Protein AF-0000000081814466 (afdb_homodimer)

Solvent-accessible surface area (backbone atoms only — not comparable to full-atom values): 16575 Å² total; per-residue (Å²): 104,45,77,39,70,48,66,70,58,42,54,45,40,43,74,71,61,36,84,41,70,42,45,60,78,79,42,63,60,60,61,51,45,28,62,75,42,74,64,52,36,40,59,70,43,77,43,66,78,23,46,32,70,58,55,36,52,45,43,71,37,40,16,72,60,10,36,36,38,36,58,32,66,39,87,47,46,43,47,33,74,55,34,45,68,43,34,30,67,16,26,27,38,41,33,27,50,47,90,73,56,54,66,65,50,47,52,51,49,48,50,43,49,70,70,56,83,47,77,64,62,78,49,52,62,42,77,35,39,43,83,42,46,68,59,50,50,52,41,51,71,67,62,77,50,73,34,73,45,68,36,78,91,75,104,46,76,38,70,47,66,70,58,43,54,46,40,44,75,70,62,36,82,41,71,43,45,59,77,80,43,62,61,60,61,51,43,27,64,77,41,74,64,52,36,38,58,71,45,77,44,66,79,24,46,32,70,56,55,36,51,46,41,72,36,41,16,73,62,10,34,35,39,37,57,33,66,39,87,47,47,43,44,33,74,56,33,44,67,45,34,30,68,18,26,27,36,39,33,28,53,49,86,76,54,53,64,64,49,47,54,51,48,48,50,42,49,70,70,57,80,47,76,65,62,78,46,52,62,42,78,34,39,43,82,43,43,68,60,48,50,51,40,52,71,68,62,78,48,73,33,74,45,68,36,78,91,74

Radius of gyration: 25.09 Å; Cα contacts (8 Å, |Δi|>4): 536; chains: 2; bounding box: 49×69×56 Å

Nearest PDB structures (foldseek):
  5kia-assembly1_A-2  TM=9.141E-01  e=2.047E-13  Burkholderia thailandensis E264
  2d8a-assembly1_A  TM=9.338E-01  e=6.557E-13  Pyrococcus horikoshii OT3
  3gfb-assembly1_D  TM=9.331E-01  e=1.174E-12  Thermococcus kodakarensis KOD1
  2dfv-assembly3_C  TM=9.196E-01  e=1.520E-12  Pyrococcus horikoshii OT3
  1f8f-assembly1_A  TM=8.380E-01  e=1.115E-09  Acinetobacter calcoaceticus

InterPro domains:
  IPR013149 Alcohol dehydrogenase-like, C-terminal [PF00107] (1-111)
  IPR036291 NAD(P)-binding domain superfamily [SSF51735] (2-121)
  IPR050129 Zinc-containing alcohol dehydrogenase [PTHR43401] (1-152)

Secondary structure (DSSP, 8-state):
-EEES-HHHHHHHHHTT-S-EEETTTS-HHHHHHHHTTTS-EEEEEE-S--HHHHHHHTTTEEEEEEEEE-S--SS-EEETTHIIIIITTT-EEEE--STTHHHHHHHHHHHHHHTSS--GGGEEEEEEGGGHHHHHHHHHHT--SEEEEETT-/-EEES-HHHHHHHHHTT-S-EEETTTS-HHHHHHHHTTTS-EEEEEE-S--HHHHHHHTTTEEEEEEEEE-S--SS-EEETTHIIIIITTT-EEEE--STTHHHHHHHHHHHHHHTSS--GGGEEEEEEGGGHHHHHHHHHHT--SEEEEETT-

Foldseek 3Di:
DEEEQDPVVQVLVVVQPDPDYYNVVVDPPQVVLCVVVVNQADQEEEAAPQDLVCQQCNLSRHGQQHEYEYEHNHPDDRDHPCCCVSPVRSVYYYHYDDCPPPPVVVVVVVVCVVVVVGDCVSQAFEEDEPVVVVVVVVCVVVVVHRDYHYHPVD/DEEEQDPVVQVLVVVQPDPDYYNVVVDPPQVVLCVVVVNQADQEEEAAPQDLVCQQCNLSRHGQQHEYEYEHNHPDDRDHPCCCVSPVRSVYYYHYDDCPPVPVVVVVVVVCVVVVVGDCVSQAFEEDEPVVVVVQVVCVVVVVHRDYHYHPVD

Structure (mmCIF, N/CA/C/O backbone):
data_AF-0000000081814466-model_v1
#
loop_
_entity.id
_entity.type
_entity.pdbx_description
1 polymer 'L-threonine 3-dehydrogenase'
#
loop_
_atom_site.group_PDB
_atom_site.id
_atom_site.type_symbol
_atom_site.label_atom_id
_atom_site.label_alt_id
_atom_site.label_comp_id
_atom_site.label_asym_id
_atom_site.label_entity_id
_atom_site.label_seq_id
_atom_site.pdbx_PDB_ins_code
_atom_site.Cartn_x
_atom_site.Cartn_y
_atom_site.Cartn_z
_atom_site.occupancy
_atom_site.B_iso_or_equiv
_atom_site.auth_seq_id
_atom_site.auth_comp_id
_atom_site.auth_asym_id
_atom_site.auth_atom_id
_atom_site.pdbx_PDB_model_num
ATOM 1 N N . MET A 1 1 ? 10.148 16.125 9.836 1 95.5 1 MET A N 1
ATOM 2 C CA . MET A 1 1 ? 9.93 17.016 8.695 1 95.5 1 MET A CA 1
ATOM 3 C C . MET A 1 1 ? 8.445 17.188 8.406 1 95.5 1 MET A C 1
ATOM 5 O O . MET A 1 1 ? 7.688 16.203 8.469 1 95.5 1 MET A O 1
ATOM 9 N N . ALA A 1 2 ? 7.988 18.375 8.141 1 96.81 2 ALA A N 1
ATOM 10 C CA . ALA A 1 2 ? 6.605 18.656 7.77 1 96.81 2 ALA A CA 1
ATOM 11 C C . ALA A 1 2 ? 6.531 19.359 6.418 1 96.81 2 ALA A C 1
ATOM 13 O O . ALA A 1 2 ? 7.375 20.203 6.098 1 96.81 2 ALA A O 1
ATOM 14 N N . VAL A 1 3 ? 5.578 18.984 5.637 1 96.44 3 VAL A N 1
ATOM 15 C CA . VAL A 1 3 ? 5.383 19.547 4.301 1 96.44 3 VAL A CA 1
ATOM 16 C C . VAL A 1 3 ? 3.994 20.172 4.199 1 96.44 3 VAL A C 1
ATOM 18 O O . VAL A 1 3 ? 3.006 19.578 4.633 1 96.44 3 VAL A O 1
ATOM 21 N N . ASP A 1 4 ? 3.936 21.406 3.729 1 93.38 4 ASP A N 1
ATOM 22 C CA . ASP A 1 4 ? 2.689 22.125 3.471 1 93.38 4 ASP A CA 1
ATOM 23 C C . ASP A 1 4 ? 2.896 23.234 2.438 1 93.38 4 ASP A C 1
ATOM 25 O O . ASP A 1 4 ? 4.031 23.578 2.105 1 93.38 4 ASP A O 1
ATOM 29 N N . VAL A 1 5 ? 1.824 23.688 1.852 1 92.19 5 VAL A N 1
ATOM 30 C CA . VAL A 1 5 ? 1.93 24.797 0.895 1 92.19 5 VAL A CA 1
ATOM 31 C C . VAL A 1 5 ? 1.678 26.125 1.602 1 92.19 5 VAL A C 1
ATOM 33 O O . VAL A 1 5 ? 1.965 27.188 1.053 1 92.19 5 VAL A O 1
ATOM 36 N N . VAL A 1 6 ? 1.137 26.047 2.812 1 88.81 6 VAL A N 1
ATOM 37 C CA . VAL A 1 6 ? 0.776 27.25 3.545 1 88.81 6 VAL A CA 1
ATOM 38 C C . VAL A 1 6 ? 1.873 27.594 4.551 1 88.81 6 VAL A C 1
ATOM 40 O O . VAL A 1 6 ? 2.098 26.859 5.508 1 88.81 6 VAL A O 1
ATOM 43 N N . ALA A 1 7 ? 2.426 28.797 4.434 1 91.75 7 ALA A N 1
ATOM 44 C CA . ALA A 1 7 ? 3.566 29.203 5.246 1 91.75 7 ALA A CA 1
ATOM 45 C C . ALA A 1 7 ? 3.203 29.25 6.727 1 91.75 7 ALA A C 1
ATOM 47 O O . ALA A 1 7 ? 3.992 28.828 7.578 1 91.75 7 ALA A O 1
ATOM 48 N N . SER A 1 8 ? 2.051 29.75 7 1 88.75 8 SER A N 1
ATOM 49 C CA . SER A 1 8 ? 1.649 29.875 8.398 1 88.75 8 SER A CA 1
ATOM 50 C C . SER A 1 8 ? 1.533 28.516 9.07 1 88.75 8 SER A C 1
ATOM 52 O O . SER A 1 8 ? 1.847 28.375 10.258 1 88.75 8 SER A O 1
ATOM 54 N N . LYS A 1 9 ? 1.158 27.516 8.328 1 89.69 9 LYS A N 1
ATOM 55 C CA . LYS A 1 9 ? 1.049 26.172 8.875 1 89.69 9 LYS A CA 1
ATOM 56 C C . LYS A 1 9 ? 2.428 25.562 9.117 1 89.69 9 LYS A C 1
ATOM 58 O O . LYS A 1 9 ? 2.619 24.797 10.078 1 89.69 9 LYS A O 1
ATOM 63 N N . LEU A 1 10 ? 3.301 25.875 8.266 1 93.88 10 LEU A N 1
ATOM 64 C CA . LEU A 1 10 ? 4.672 25.406 8.445 1 93.88 10 LEU A CA 1
ATOM 65 C C . LEU A 1 10 ? 5.297 26.031 9.688 1 93.88 10 LEU A C 1
ATOM 67 O O . LEU A 1 10 ? 6.059 25.375 10.406 1 93.88 10 LEU A O 1
ATOM 71 N N . GLU A 1 11 ? 4.98 27.297 9.922 1 92.56 11 GLU A N 1
ATOM 72 C CA . GLU A 1 11 ? 5.461 27.953 11.141 1 92.56 11 GLU A CA 1
ATOM 73 C C . GLU A 1 11 ? 4.926 27.266 12.391 1 92.56 11 GLU A C 1
ATOM 75 O O . GLU A 1 11 ? 5.664 27.062 13.359 1 92.56 11 GLU A O 1
ATOM 80 N N . ILE A 1 12 ? 3.668 26.891 12.289 1 90.31 12 ILE A N 1
ATOM 81 C CA . ILE A 1 12 ? 3.057 26.156 13.398 1 90.31 12 ILE A CA 1
ATOM 82 C C . ILE A 1 12 ? 3.75 24.812 13.578 1 90.31 12 ILE A C 1
ATOM 84 O O . ILE A 1 12 ? 4.035 24.391 14.703 1 90.31 12 ILE A O 1
ATOM 88 N N . ALA A 1 13 ? 4.039 24.109 12.484 1 92.94 13 ALA A N 1
ATOM 89 C CA . ALA A 1 13 ? 4.707 22.812 12.531 1 92.94 13 ALA A CA 1
ATOM 90 C C . ALA A 1 13 ? 6.066 22.906 13.219 1 92.94 13 ALA A C 1
ATOM 92 O O . ALA A 1 13 ? 6.426 22.062 14.031 1 92.94 13 ALA A O 1
ATOM 93 N N . LYS A 1 14 ? 6.75 23.953 12.914 1 93.81 14 LYS A N 1
ATOM 94 C CA . LYS A 1 14 ? 8.039 24.188 13.562 1 93.81 14 LYS A CA 1
ATOM 95 C C . LYS A 1 14 ? 7.875 24.359 15.07 1 93.81 14 LYS A C 1
ATOM 97 O O . LYS A 1 14 ? 8.633 23.766 15.844 1 93.81 14 LYS A O 1
ATOM 102 N N . LYS A 1 15 ? 6.891 25.109 15.383 1 90.38 15 LYS A N 1
ATOM 103 C CA . LYS A 1 15 ? 6.625 25.359 16.797 1 90.38 15 LYS A CA 1
ATOM 104 C C . LYS A 1 15 ? 6.258 24.062 17.516 1 90.38 15 LYS A C 1
ATOM 106 O O . LYS A 1 15 ? 6.543 23.906 18.703 1 90.38 15 LYS A O 1
ATOM 111 N N . MET A 1 16 ? 5.723 23.203 16.719 1 91.94 16 MET A N 1
ATOM 112 C CA . MET A 1 16 ? 5.242 21.969 17.328 1 91.94 16 MET A CA 1
ATOM 113 C C . MET A 1 16 ? 6.316 20.891 17.281 1 91.94 16 MET A C 1
ATOM 115 O O . MET A 1 16 ? 6.074 19.75 17.688 1 91.94 16 MET A O 1
ATOM 119 N N . GLY A 1 17 ? 7.461 21.188 16.719 1 92.19 17 GLY A N 1
ATOM 120 C CA . GLY A 1 17 ? 8.578 20.281 16.891 1 92.19 17 GLY A CA 1
ATOM 121 C C . GLY A 1 17 ? 9.117 19.734 15.586 1 92.19 17 GLY A C 1
ATOM 122 O O . GLY A 1 17 ? 10.047 18.922 15.578 1 92.19 17 GLY A O 1
ATOM 123 N N . ALA A 1 18 ? 8.578 20.109 14.5 1 94.56 18 ALA A N 1
ATOM 124 C CA . ALA A 1 18 ? 9.156 19.688 13.227 1 94.56 18 ALA A CA 1
ATOM 125 C C . ALA A 1 18 ? 10.594 20.188 13.086 1 94.56 18 ALA A C 1
ATOM 127 O O . ALA A 1 18 ? 10.8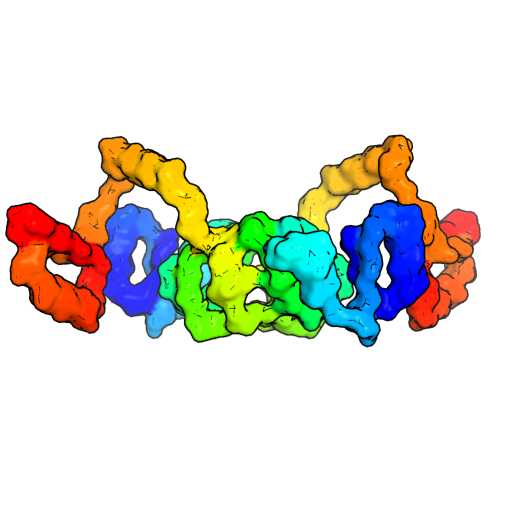59 21.375 13.234 1 94.56 18 ALA A O 1
ATOM 128 N N . SER A 1 19 ? 11.445 19.297 12.805 1 96.5 19 SER A N 1
ATOM 129 C CA . SER A 1 19 ? 12.852 19.656 12.672 1 96.5 19 SER A CA 1
ATOM 130 C C . SER A 1 19 ? 13.109 20.406 11.367 1 96.5 19 SER A C 1
ATOM 132 O O . SER A 1 19 ? 14.008 21.25 11.297 1 96.5 19 SER A O 1
ATOM 134 N N . HIS A 1 20 ? 12.367 20.094 10.336 1 96.81 20 HIS A N 1
ATOM 135 C CA . HIS A 1 20 ? 12.445 20.688 9.016 1 96.81 20 HIS A CA 1
ATOM 136 C C . HIS A 1 20 ? 11.055 20.906 8.422 1 96.81 20 HIS A C 1
ATOM 138 O O . HIS A 1 20 ? 10.117 20.172 8.742 1 96.81 20 HIS A O 1
ATOM 144 N N . VAL A 1 21 ? 10.984 21.969 7.719 1 96.94 21 VAL A N 1
ATOM 145 C CA . VAL A 1 21 ? 9.734 22.219 7.004 1 96.94 21 VAL A CA 1
ATOM 146 C C . VAL A 1 21 ? 10.023 22.453 5.523 1 96.94 21 VAL A C 1
ATOM 148 O O . VAL A 1 21 ? 11.086 22.969 5.172 1 96.94 21 VAL A O 1
ATOM 151 N N . VAL A 1 22 ? 9.117 22.031 4.684 1 96.81 22 VAL A N 1
ATOM 152 C CA . VAL A 1 22 ? 9.227 22.234 3.242 1 96.81 22 VAL A CA 1
ATOM 153 C C . VAL A 1 22 ? 7.926 22.828 2.701 1 96.81 22 VAL A C 1
ATOM 155 O O . VAL A 1 22 ? 6.848 22.266 2.92 1 96.81 22 VAL A O 1
ATOM 158 N N . ASN A 1 23 ? 8.055 23.984 2.08 1 96.12 23 ASN A N 1
ATOM 159 C CA . ASN A 1 23 ? 6.918 24.531 1.349 1 96.12 23 ASN A CA 1
ATOM 160 C C . ASN A 1 23 ? 6.805 23.922 -0.046 1 96.12 23 ASN A C 1
ATOM 162 O O . ASN A 1 23 ? 7.586 24.25 -0.939 1 96.12 23 ASN A O 1
ATOM 166 N N . ALA A 1 24 ? 5.84 23.094 -0.205 1 94.69 24 ALA A N 1
ATOM 167 C CA . ALA A 1 24 ? 5.699 22.297 -1.42 1 94.69 24 ALA A CA 1
ATOM 168 C C . ALA A 1 24 ? 5.367 23.172 -2.621 1 94.69 24 ALA A C 1
ATOM 170 O O . ALA A 1 24 ? 5.477 22.734 -3.768 1 94.69 24 ALA A O 1
ATOM 171 N N . SER A 1 25 ? 4.934 24.406 -2.381 1 93.94 25 SER A N 1
ATOM 172 C CA . SER A 1 25 ? 4.637 25.328 -3.473 1 93.94 25 SER A CA 1
ATOM 173 C C . SER A 1 25 ? 5.895 26.047 -3.934 1 93.94 25 SER A C 1
ATOM 175 O O . SER A 1 25 ? 5.902 26.672 -5.004 1 93.94 25 SER A O 1
ATOM 177 N N . LYS A 1 26 ? 6.926 25.969 -3.209 1 94.69 26 LYS A N 1
ATOM 178 C CA . LYS A 1 26 ? 8.117 26.766 -3.494 1 94.69 26 LYS A CA 1
ATOM 179 C C . LYS A 1 26 ? 9.344 25.875 -3.689 1 94.69 26 LYS A C 1
ATOM 181 O O . LYS A 1 26 ? 10.336 26.3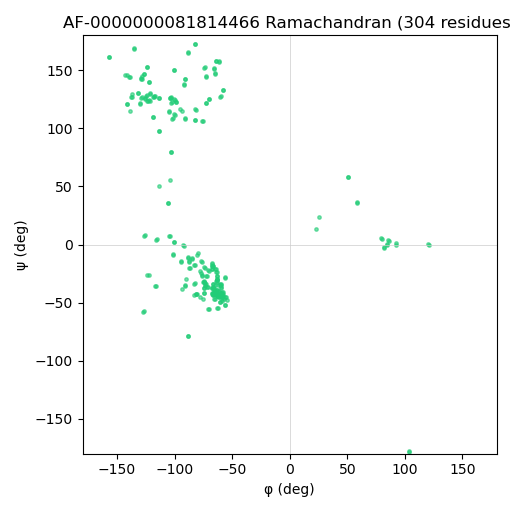12 -4.273 1 94.69 26 LYS A O 1
ATOM 186 N N . GLU A 1 27 ? 9.289 24.781 -3.098 1 94.38 27 GLU A N 1
ATOM 187 C CA . GLU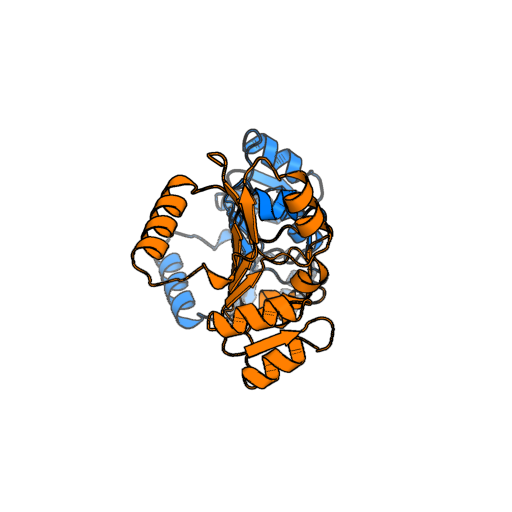 A 1 27 ? 10.445 23.891 -3.086 1 94.38 27 GLU A CA 1
ATOM 188 C C . GLU A 1 27 ? 10.086 22.516 -3.635 1 94.38 27 GLU A C 1
ATOM 190 O O . GLU A 1 27 ? 8.93 22.094 -3.572 1 94.38 27 GLU A O 1
ATOM 195 N N . ASP A 1 28 ? 11.102 21.875 -4.18 1 96.44 28 ASP A N 1
ATOM 196 C CA . ASP A 1 28 ? 10.953 20.484 -4.59 1 96.44 28 ASP A CA 1
ATOM 197 C C . ASP A 1 28 ? 11.125 19.547 -3.406 1 96.44 28 ASP A C 1
ATOM 199 O O . ASP A 1 28 ? 12.227 19.438 -2.852 1 96.44 28 ASP A O 1
ATOM 203 N N . ILE A 1 29 ? 10.133 18.828 -3.031 1 97.5 29 ILE A N 1
ATOM 204 C CA . ILE A 1 29 ? 10.125 18 -1.828 1 97.5 29 ILE A CA 1
ATOM 205 C C . ILE A 1 29 ? 11.18 16.906 -1.95 1 97.5 29 ILE A C 1
ATOM 207 O O . ILE A 1 29 ? 11.938 16.656 -1.012 1 97.5 29 ILE A O 1
ATOM 211 N N . LYS A 1 30 ? 11.25 16.297 -3.107 1 97.38 30 LYS A N 1
ATOM 212 C CA . LYS A 1 30 ? 12.172 15.18 -3.307 1 97.38 30 LYS A CA 1
ATOM 213 C C . LYS A 1 30 ? 13.617 15.625 -3.088 1 97.38 30 LYS A C 1
ATOM 215 O O . LYS A 1 30 ? 14.375 14.961 -2.375 1 97.38 30 LYS A O 1
ATOM 220 N N . THR A 1 31 ? 13.961 16.688 -3.701 1 97.56 31 THR A N 1
ATOM 221 C CA . THR A 1 31 ? 15.305 17.219 -3.549 1 97.56 31 THR A CA 1
ATOM 222 C C . THR A 1 31 ? 15.625 17.469 -2.078 1 97.56 31 THR A C 1
ATOM 224 O O . THR A 1 31 ? 16.688 17.078 -1.59 1 97.56 31 THR A O 1
ATOM 227 N N . LYS A 1 32 ? 14.695 18.062 -1.373 1 97.12 32 LYS A N 1
ATOM 228 C CA . LYS A 1 32 ? 14.898 18.359 0.042 1 97.12 32 LYS A CA 1
ATOM 229 C C . LYS A 1 32 ? 15.023 17.078 0.858 1 97.12 32 LYS A C 1
ATOM 231 O O . LYS A 1 32 ? 15.891 16.969 1.731 1 97.12 32 LYS A O 1
ATOM 236 N N . VAL A 1 33 ? 14.219 16.125 0.606 1 97.69 33 VAL A N 1
ATOM 237 C CA . VAL A 1 33 ? 14.25 14.844 1.29 1 97.69 33 VAL A CA 1
ATOM 238 C C . VAL A 1 33 ? 15.617 14.188 1.106 1 97.69 33 VAL A C 1
ATOM 240 O O . VAL A 1 33 ? 16.25 13.75 2.078 1 97.69 33 VAL A O 1
ATOM 243 N N . MET A 1 34 ? 16.094 14.18 -0.144 1 97.75 34 MET A N 1
ATOM 244 C CA . MET A 1 34 ? 17.359 13.516 -0.433 1 97.75 34 MET A CA 1
ATOM 245 C C . MET A 1 34 ? 18.516 14.258 0.219 1 97.75 34 MET A C 1
ATOM 247 O O . MET A 1 34 ? 19.453 13.633 0.723 1 97.75 34 MET A O 1
ATOM 251 N N . GLU A 1 35 ? 18.391 15.555 0.205 1 97.06 35 GLU A N 1
ATOM 252 C CA . GLU A 1 35 ? 19.406 16.359 0.881 1 97.06 35 GLU A CA 1
ATOM 253 C C . GLU A 1 35 ? 19.453 16.047 2.375 1 97.06 35 GLU A C 1
ATOM 255 O O . GLU A 1 35 ? 20.516 15.805 2.936 1 97.06 35 GLU A O 1
ATOM 260 N N . LEU A 1 36 ? 18.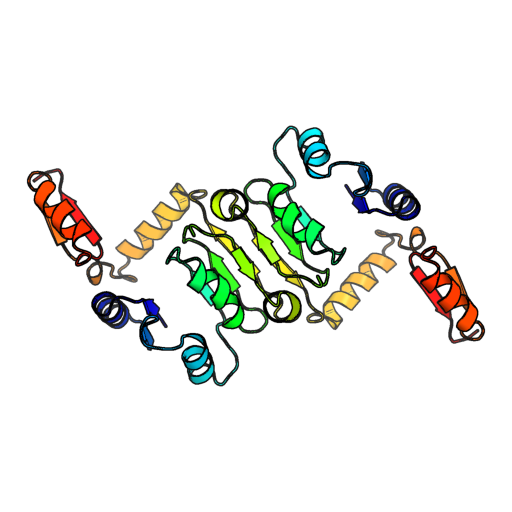297 15.977 2.969 1 96.56 36 LEU A N 1
ATOM 261 C CA . LEU A 1 36 ? 18.188 15.82 4.414 1 96.56 36 LEU A CA 1
ATOM 262 C C . LEU A 1 36 ? 18.547 14.398 4.832 1 96.56 36 LEU A C 1
ATOM 264 O O . LEU A 1 36 ? 18.938 14.164 5.977 1 96.56 36 LEU A O 1
ATOM 268 N N . THR A 1 37 ? 18.5 13.469 3.924 1 97.19 37 THR A N 1
ATOM 269 C CA . THR A 1 37 ? 18.688 12.062 4.273 1 97.19 37 THR A CA 1
ATOM 270 C C . THR A 1 37 ? 19.953 11.508 3.619 1 97.19 37 THR A C 1
ATOM 272 O O . THR A 1 37 ? 20.172 10.289 3.623 1 97.19 37 THR A O 1
ATOM 275 N N . HIS A 1 38 ? 20.656 12.398 2.979 1 97.62 38 HIS A N 1
ATOM 276 C CA . HIS A 1 38 ? 21.891 12.023 2.287 1 97.62 38 HIS A CA 1
ATOM 277 C C . HIS A 1 38 ? 21.609 10.945 1.236 1 97.62 38 HIS A C 1
ATOM 279 O O . HIS A 1 38 ? 22.359 9.969 1.143 1 97.62 38 HIS A O 1
ATOM 285 N N . GLY A 1 39 ? 20.516 11.07 0.651 1 97.56 39 GLY A N 1
ATOM 286 C CA . GLY A 1 39 ? 20.188 10.234 -0.496 1 97.56 39 GLY A CA 1
ATOM 287 C C . GLY A 1 39 ? 19.438 8.969 -0.12 1 97.56 39 GLY A C 1
ATOM 288 O O . GLY A 1 39 ? 19.047 8.195 -0.992 1 97.56 39 GLY A O 1
ATOM 289 N N . ASP A 1 40 ? 19.188 8.758 1.128 1 97.62 40 ASP A N 1
ATOM 290 C CA . ASP A 1 40 ? 18.594 7.496 1.567 1 97.62 40 ASP A CA 1
ATOM 291 C C . ASP A 1 40 ? 17.078 7.5 1.363 1 97.62 40 ASP A C 1
ATOM 293 O O . ASP A 1 40 ? 16.5 6.484 0.965 1 97.62 40 ASP A O 1
ATOM 297 N N . GLY A 1 41 ? 16.375 8.633 1.691 1 98.06 41 GLY A N 1
ATOM 298 C CA . GLY A 1 41 ? 14.922 8.742 1.625 1 98.06 41 GLY A CA 1
ATOM 299 C C . GLY A 1 41 ? 14.258 8.672 2.986 1 98.06 41 GLY A C 1
ATOM 300 O O . GLY A 1 41 ? 14.93 8.531 4.008 1 98.06 41 GLY A O 1
ATOM 301 N N . ILE A 1 42 ? 12.93 8.727 2.99 1 98.25 42 ILE A N 1
ATOM 302 C CA . ILE A 1 42 ? 12.141 8.812 4.215 1 98.25 42 ILE A CA 1
ATOM 303 C C . ILE A 1 42 ? 11.766 7.406 4.688 1 98.25 42 ILE A C 1
ATOM 305 O O . ILE A 1 42 ? 11.359 6.566 3.883 1 98.25 42 ILE A O 1
ATOM 309 N N . GLU A 1 43 ? 11.859 7.215 5.949 1 98.19 43 GLU A N 1
ATOM 310 C CA . GLU A 1 43 ? 11.508 5.922 6.527 1 98.19 43 GLU A CA 1
ATOM 311 C C . GLU A 1 43 ? 10 5.793 6.711 1 98.19 43 GLU A C 1
ATOM 313 O O . GLU A 1 43 ? 9.43 4.727 6.469 1 98.19 43 GLU A O 1
ATOM 318 N N . ARG A 1 44 ? 9.375 6.836 7.176 1 98.62 44 ARG A N 1
ATOM 319 C CA . ARG A 1 44 ? 7.945 6.805 7.473 1 98.62 44 ARG A CA 1
ATOM 320 C C . ARG A 1 44 ? 7.262 8.078 6.996 1 98.62 44 ARG A C 1
ATOM 322 O O . ARG A 1 44 ? 7.723 9.188 7.289 1 98.62 44 ARG A O 1
ATOM 329 N N . ILE A 1 45 ? 6.242 7.898 6.23 1 98.5 45 ILE A N 1
ATOM 330 C CA . ILE A 1 45 ? 5.445 9.023 5.746 1 98.5 45 ILE A CA 1
ATOM 331 C C . ILE A 1 45 ? 4.016 8.906 6.273 1 98.5 45 ILE A C 1
ATOM 333 O O . ILE A 1 45 ? 3.414 7.828 6.215 1 98.5 45 ILE A O 1
ATOM 337 N N . ILE A 1 46 ? 3.516 9.914 6.867 1 97.88 46 ILE A N 1
ATOM 338 C CA . ILE A 1 46 ? 2.082 10.062 7.098 1 97.88 46 ILE A CA 1
ATOM 339 C C . ILE A 1 46 ? 1.495 11.039 6.082 1 97.88 46 ILE A C 1
ATOM 341 O O . ILE A 1 46 ? 1.779 12.234 6.129 1 97.88 46 ILE A O 1
ATOM 345 N N . GLU A 1 47 ? 0.781 10.562 5.195 1 97.5 47 GLU A N 1
ATOM 346 C CA . GLU A 1 47 ? 0.131 11.406 4.191 1 97.5 47 GLU A CA 1
ATOM 347 C C . GLU A 1 47 ? -1.261 11.828 4.645 1 97.5 47 GLU A C 1
ATOM 349 O O . GLU A 1 47 ? -2.176 11.008 4.723 1 97.5 47 GLU A O 1
ATOM 354 N N . ALA A 1 48 ? -1.389 13.062 4.965 1 94.44 48 ALA A N 1
ATOM 355 C CA . ALA A 1 48 ? -2.641 13.555 5.531 1 94.44 48 ALA A CA 1
ATOM 356 C C . ALA A 1 48 ? -3.178 14.742 4.734 1 94.44 48 ALA A C 1
ATOM 358 O O . ALA A 1 48 ? -4.121 15.414 5.164 1 94.44 48 ALA A O 1
ATOM 359 N N . SER A 1 49 ? -2.541 15.008 3.619 1 92.62 49 SER A N 1
ATOM 360 C CA . SER A 1 49 ? -2.895 16.219 2.879 1 92.62 49 SER A CA 1
ATOM 361 C C . SER A 1 49 ? -4.117 15.984 1.994 1 92.62 49 SER A C 1
ATOM 363 O O . SER A 1 49 ? -4.855 16.922 1.689 1 92.62 49 SER A O 1
ATOM 365 N N . GLY A 1 50 ? -4.234 14.797 1.49 1 93.75 50 GLY A N 1
ATOM 366 C CA . GLY A 1 50 ? -5.273 14.508 0.516 1 93.75 50 GLY A CA 1
ATOM 367 C C . GLY A 1 50 ? -4.902 14.922 -0.896 1 93.75 50 GLY A C 1
ATOM 368 O O . GLY A 1 50 ? -5.684 14.734 -1.83 1 93.75 50 GLY A O 1
ATOM 369 N N . SER A 1 51 ? -3.787 15.5 -1.042 1 95.12 51 SER A N 1
ATOM 370 C CA . SER A 1 51 ? -3.322 15.867 -2.377 1 95.12 51 SER A CA 1
ATOM 371 C C . SER A 1 51 ? -2.879 14.641 -3.164 1 95.12 51 SER A C 1
ATOM 373 O O . SER A 1 51 ? -1.906 13.977 -2.797 1 95.12 51 SER A O 1
ATOM 375 N N . ALA A 1 52 ? -3.512 14.461 -4.293 1 96.62 52 ALA A N 1
ATOM 376 C CA . ALA A 1 52 ? -3.17 13.297 -5.105 1 96.62 52 ALA A CA 1
ATOM 377 C C . ALA A 1 52 ? -1.751 13.406 -5.656 1 96.62 52 ALA A C 1
ATOM 379 O O . ALA A 1 52 ? -1.022 12.414 -5.719 1 96.62 52 ALA A O 1
ATOM 380 N N . SER A 1 53 ? -1.493 14.578 -6.07 1 95.62 53 SER A N 1
ATOM 381 C CA . SER A 1 53 ? -0.165 14.781 -6.641 1 95.62 53 SER A CA 1
ATOM 382 C C . SER A 1 53 ? 0.926 14.516 -5.609 1 95.62 53 SER A C 1
ATOM 384 O O . SER A 1 53 ? 1.929 13.859 -5.914 1 95.62 53 SER A O 1
ATOM 386 N N . LEU A 1 54 ? 0.75 14.969 -4.402 1 95.5 54 LEU A N 1
ATOM 387 C CA . LEU A 1 54 ? 1.734 14.742 -3.35 1 95.5 54 LEU A CA 1
ATOM 388 C C . LEU A 1 54 ? 1.814 13.266 -2.99 1 95.5 54 LEU A C 1
ATOM 390 O O . LEU A 1 54 ? 2.908 12.719 -2.828 1 95.5 54 LEU A O 1
ATOM 394 N N . LEU A 1 55 ? 0.654 12.688 -2.887 1 97.19 55 LEU A N 1
ATOM 395 C CA . LEU A 1 55 ? 0.625 11.258 -2.607 1 97.19 55 LEU A CA 1
ATOM 396 C C . LEU A 1 55 ? 1.411 10.484 -3.66 1 97.19 55 LEU A C 1
ATOM 398 O O . LEU A 1 55 ? 2.287 9.688 -3.324 1 97.19 55 LEU A O 1
ATOM 402 N N . ASN A 1 56 ? 1.104 10.719 -4.867 1 98.25 56 ASN A N 1
ATOM 403 C CA . ASN A 1 56 ? 1.739 10 -5.965 1 98.25 56 ASN A CA 1
ATOM 404 C C . ASN A 1 56 ? 3.25 10.203 -5.973 1 98.25 56 ASN A C 1
ATOM 406 O O . ASN A 1 56 ? 4.008 9.266 -6.227 1 98.25 56 ASN A O 1
ATOM 410 N N . GLU A 1 57 ? 3.662 11.336 -5.652 1 97.25 57 GLU A N 1
ATOM 411 C CA . GLU A 1 57 ? 5.09 11.641 -5.637 1 97.25 57 GLU A CA 1
ATOM 412 C C . GLU A 1 57 ? 5.77 11.047 -4.41 1 97.25 57 GLU A C 1
ATOM 414 O O . GLU A 1 57 ? 6.973 10.773 -4.43 1 97.25 57 GLU A O 1
ATOM 419 N N . SER A 1 58 ? 5.035 10.859 -3.373 1 98.12 58 SER A N 1
ATOM 420 C CA . SER A 1 58 ? 5.613 10.492 -2.086 1 98.12 58 SER A CA 1
ATOM 421 C C . SER A 1 58 ? 6.297 9.125 -2.158 1 98.12 58 SER A C 1
ATOM 423 O O . SER A 1 58 ? 7.227 8.852 -1.398 1 98.12 58 SER A O 1
ATOM 425 N N . PHE A 1 59 ? 5.898 8.336 -3.07 1 98.56 59 PHE A N 1
ATOM 426 C CA . PHE A 1 59 ? 6.523 7.027 -3.23 1 98.56 59 PHE A CA 1
ATOM 427 C C . PHE A 1 59 ? 7.996 7.172 -3.594 1 98.56 59 PHE A C 1
ATOM 429 O O . PHE A 1 59 ? 8.805 6.301 -3.273 1 98.56 59 PHE A O 1
ATOM 436 N N . THR A 1 60 ? 8.305 8.203 -4.25 1 98.38 60 THR A N 1
ATOM 437 C CA . THR A 1 60 ? 9.688 8.422 -4.668 1 98.38 60 THR A CA 1
ATOM 438 C C . THR A 1 60 ? 10.539 8.891 -3.492 1 98.38 60 THR A C 1
ATOM 440 O O . THR A 1 60 ? 11.766 8.859 -3.559 1 98.38 60 THR A O 1
ATOM 443 N N . TRP A 1 61 ? 9.859 9.32 -2.416 1 98.31 61 TRP A N 1
ATOM 444 C CA . TRP A 1 61 ? 10.586 9.875 -1.277 1 98.31 61 TRP A CA 1
ATOM 445 C C . TRP A 1 61 ? 11.016 8.773 -0.318 1 98.31 61 TRP A C 1
ATOM 447 O O . TRP A 1 61 ? 11.898 8.984 0.521 1 98.31 61 TRP A O 1
ATOM 457 N N . LEU A 1 62 ? 10.391 7.637 -0.366 1 98.44 62 LEU A N 1
ATOM 458 C CA . LEU A 1 62 ? 10.609 6.562 0.599 1 98.44 62 LEU A CA 1
ATOM 459 C C . LEU A 1 62 ? 11.961 5.895 0.376 1 98.44 62 LEU A C 1
ATOM 461 O O . LEU A 1 62 ? 12.375 5.695 -0.767 1 98.44 62 LEU A O 1
ATOM 465 N N . ARG A 1 63 ? 12.547 5.52 1.401 1 98.12 63 ARG A N 1
ATOM 466 C CA . ARG A 1 63 ? 13.711 4.648 1.317 1 98.12 63 ARG A CA 1
ATOM 467 C C . ARG A 1 63 ? 13.297 3.189 1.159 1 98.12 63 ARG A C 1
ATOM 469 O O . ARG A 1 63 ? 12.109 2.861 1.258 1 98.12 63 ARG A O 1
ATOM 476 N N . LYS A 1 64 ? 14.25 2.346 0.92 1 96.69 64 LYS A N 1
ATOM 477 C CA . LYS A 1 64 ? 13.969 0.915 0.964 1 96.69 64 LYS A CA 1
ATOM 478 C C . LYS A 1 64 ? 13.422 0.504 2.328 1 96.69 64 LYS A C 1
ATOM 480 O O . LYS A 1 64 ? 13.93 0.937 3.363 1 96.69 64 LYS A O 1
ATOM 485 N N . GLY A 1 65 ? 12.375 -0.246 2.301 1 96.69 65 GLY A N 1
ATOM 486 C CA . GLY A 1 65 ? 11.727 -0.651 3.539 1 96.69 65 GLY A CA 1
ATOM 487 C C . GLY A 1 65 ? 10.836 0.425 4.125 1 96.69 65 GLY A C 1
ATOM 488 O O . GLY A 1 65 ? 10.32 0.276 5.234 1 96.69 65 GLY A O 1
ATOM 489 N N . GLY A 1 66 ? 10.672 1.536 3.393 1 98 66 GLY A N 1
ATOM 490 C CA . GLY A 1 66 ? 9.875 2.648 3.877 1 98 66 GLY A CA 1
ATOM 491 C C . GLY A 1 66 ? 8.422 2.279 4.113 1 98 66 GLY A C 1
ATOM 492 O O . GLY A 1 66 ? 7.922 1.302 3.547 1 98 66 GLY A O 1
ATOM 493 N N . GLN A 1 67 ? 7.77 3.057 4.949 1 98.62 67 GLN A N 1
ATOM 494 C CA . GLN A 1 67 ? 6.367 2.844 5.293 1 98.62 67 GLN A CA 1
ATOM 495 C C . GLN A 1 67 ? 5.559 4.125 5.121 1 98.62 67 GLN A C 1
ATOM 497 O O . GLN A 1 67 ? 6.047 5.219 5.422 1 98.62 67 GLN A O 1
ATOM 502 N N . MET A 1 68 ? 4.383 3.916 4.652 1 98.56 68 MET A N 1
ATOM 503 C CA . MET A 1 68 ? 3.492 5.059 4.465 1 98.56 68 MET A CA 1
ATOM 504 C C . MET A 1 68 ? 2.117 4.777 5.059 1 98.56 68 MET A C 1
ATOM 506 O O . MET A 1 68 ? 1.575 3.682 4.891 1 98.56 68 MET A O 1
ATOM 510 N N . MET A 1 69 ? 1.669 5.676 5.816 1 97.88 69 MET A N 1
ATOM 511 C CA . MET A 1 69 ? 0.284 5.68 6.277 1 97.88 69 MET A CA 1
ATOM 512 C C . MET A 1 69 ? -0.542 6.711 5.512 1 97.88 69 MET A C 1
ATOM 514 O O . MET A 1 69 ? -0.159 7.875 5.422 1 97.88 69 MET A O 1
ATOM 518 N N . LEU A 1 70 ? -1.569 6.238 4.992 1 97.19 70 LEU A N 1
ATOM 519 C CA . LEU A 1 70 ? -2.434 7.098 4.191 1 97.19 70 LEU A CA 1
ATOM 520 C C . LEU A 1 70 ? -3.703 7.457 4.953 1 97.19 70 LEU A C 1
ATOM 522 O O . LEU A 1 70 ? -4.547 6.594 5.207 1 97.19 70 LEU A O 1
ATOM 526 N N . ILE A 1 71 ? -3.832 8.703 5.254 1 93.62 71 ILE A N 1
ATOM 527 C CA . ILE A 1 71 ? -4.98 9.227 5.988 1 93.62 71 ILE A CA 1
ATOM 528 C C . ILE A 1 71 ? -5.762 10.195 5.102 1 93.62 71 ILE A C 1
ATOM 530 O O . ILE A 1 71 ? -6.992 10.25 5.176 1 93.62 71 ILE A O 1
ATOM 534 N N . GLY A 1 72 ? -5.023 10.93 4.297 1 93.94 72 GLY A N 1
ATOM 535 C CA . GLY A 1 72 ? -5.66 11.891 3.414 1 93.94 72 GLY A CA 1
ATOM 536 C C . GLY A 1 72 ? -6.57 11.25 2.385 1 93.94 72 GLY A C 1
ATOM 537 O O . GLY A 1 72 ? -6.434 10.07 2.076 1 93.94 72 GLY A O 1
ATOM 538 N N . VAL A 1 73 ? -7.484 12.047 1.9 1 95.12 73 VAL A N 1
ATOM 539 C CA . VAL A 1 73 ? -8.453 11.57 0.918 1 95.12 73 VAL A CA 1
ATOM 540 C C . VAL A 1 73 ? -8.219 12.266 -0.42 1 95.12 73 VAL A C 1
ATOM 542 O O . VAL A 1 73 ? -8.719 13.367 -0.646 1 95.12 73 VAL A O 1
ATOM 545 N N . PRO A 1 74 ? -7.508 11.562 -1.287 1 95.69 74 PRO A N 1
ATOM 546 C CA . PRO A 1 74 ? -7.227 12.195 -2.578 1 95.69 74 PRO A CA 1
ATOM 547 C C . PRO A 1 74 ? -8.445 12.227 -3.496 1 95.69 74 PRO A C 1
ATOM 549 O O . PRO A 1 74 ? -9.297 11.336 -3.434 1 95.69 74 PRO A O 1
ATOM 552 N N . LYS A 1 75 ? -8.461 13.227 -4.367 1 94.69 75 LYS A N 1
ATOM 553 C CA . LYS A 1 75 ? -9.586 13.383 -5.293 1 94.69 75 LYS A CA 1
ATOM 554 C C . LYS A 1 75 ? -9.203 12.93 -6.699 1 94.69 75 LYS A C 1
ATOM 556 O O . LYS A 1 75 ? -9.906 13.234 -7.664 1 94.69 75 LYS A O 1
ATOM 561 N N . ALA A 1 76 ? -8.164 12.391 -6.91 1 97.81 76 ALA A N 1
ATOM 562 C CA . ALA A 1 76 ? -7.66 11.844 -8.172 1 97.81 76 ALA A CA 1
ATOM 563 C C . ALA A 1 76 ? -7.039 10.469 -7.961 1 97.81 76 ALA A C 1
ATOM 565 O O . ALA A 1 76 ? -6.816 10.047 -6.824 1 97.81 76 ALA A O 1
ATOM 566 N N . PRO A 1 77 ? -6.758 9.75 -9.023 1 98.31 77 PRO A N 1
ATOM 567 C CA . PRO A 1 77 ? -6.273 8.375 -8.906 1 98.31 77 PRO A CA 1
ATOM 568 C C . PRO A 1 77 ? -4.906 8.281 -8.227 1 98.31 77 PRO A C 1
ATOM 570 O O . PRO A 1 77 ? -4.121 9.234 -8.289 1 98.31 77 PRO A O 1
ATOM 573 N N . LEU A 1 78 ? -4.762 7.215 -7.535 1 98.38 78 LEU A N 1
ATOM 574 C CA . LEU A 1 78 ? -3.416 6.812 -7.141 1 98.38 78 LEU A CA 1
ATOM 575 C C . LEU A 1 78 ? -2.617 6.336 -8.352 1 98.38 78 LEU A C 1
ATOM 577 O O . LEU A 1 78 ? -3.068 5.461 -9.094 1 98.38 78 LEU A O 1
ATOM 581 N N . HIS A 1 79 ? -1.52 6.922 -8.539 1 98.5 79 HIS A N 1
ATOM 582 C CA . HIS A 1 79 ? -0.707 6.609 -9.711 1 98.5 79 HIS A CA 1
ATOM 583 C C . HIS A 1 79 ? 0.778 6.59 -9.359 1 98.5 79 HIS A C 1
ATOM 585 O O . HIS A 1 79 ? 1.317 7.586 -8.875 1 98.5 79 HIS A O 1
ATOM 591 N N . VAL A 1 80 ? 1.373 5.484 -9.586 1 98.44 80 VAL A N 1
ATOM 592 C CA . VAL A 1 80 ? 2.822 5.355 -9.469 1 98.44 80 VAL A CA 1
ATOM 593 C C . VAL A 1 80 ? 3.414 4.953 -10.82 1 98.44 80 VAL A C 1
ATOM 595 O O . VAL A 1 80 ? 3.254 3.811 -11.258 1 98.44 80 VAL A O 1
ATOM 598 N N . GLU A 1 81 ? 4.086 5.859 -11.398 1 97.94 81 GLU A N 1
ATOM 599 C CA . GLU A 1 81 ? 4.602 5.648 -12.75 1 97.94 81 GLU A CA 1
ATOM 600 C C . GLU A 1 81 ? 5.598 4.496 -12.781 1 97.94 81 GLU A C 1
ATOM 602 O O . GLU A 1 81 ? 5.469 3.582 -13.602 1 97.94 81 GLU A O 1
ATOM 607 N N . ASN A 1 82 ? 6.594 4.562 -11.961 1 97.56 82 ASN A N 1
ATOM 608 C CA . ASN A 1 82 ? 7.605 3.51 -11.906 1 97.56 82 ASN A CA 1
ATOM 609 C C . ASN A 1 82 ? 7.402 2.598 -10.703 1 97.56 82 ASN A C 1
ATOM 611 O O . ASN A 1 82 ? 8.156 2.666 -9.734 1 97.56 82 ASN A O 1
ATOM 615 N N . VAL A 1 83 ? 6.523 1.724 -10.797 1 97.38 83 VAL A N 1
ATOM 616 C CA . VAL A 1 83 ? 6.094 0.866 -9.695 1 97.38 83 VAL A CA 1
ATOM 617 C C . VAL A 1 83 ? 7.238 -0.062 -9.289 1 97.38 83 VAL A C 1
ATOM 619 O O . VAL A 1 83 ? 7.395 -0.384 -8.109 1 97.38 83 VAL A O 1
ATOM 622 N N . VAL A 1 84 ? 8.023 -0.467 -10.227 1 96.88 84 VAL A N 1
ATOM 623 C CA . VAL A 1 84 ? 9.133 -1.368 -9.922 1 96.88 84 VAL A CA 1
ATOM 624 C C . VAL A 1 84 ? 10.148 -0.658 -9.031 1 96.88 84 VAL A C 1
ATOM 626 O O . VAL A 1 84 ? 10.5 -1.159 -7.965 1 96.88 84 VAL A O 1
ATOM 629 N N . ARG A 1 85 ? 10.492 0.487 -9.367 1 97.12 85 ARG A N 1
ATOM 630 C CA . ARG A 1 85 ? 11.516 1.241 -8.648 1 97.12 85 ARG A CA 1
ATOM 631 C C . ARG A 1 85 ? 10.977 1.765 -7.324 1 97.12 85 ARG A C 1
ATOM 633 O O . ARG A 1 85 ? 11.648 1.664 -6.293 1 97.12 85 ARG A O 1
ATOM 640 N N . ASP A 1 86 ? 9.789 2.26 -7.262 1 98 86 ASP A N 1
ATOM 641 C CA . ASP A 1 86 ? 9.344 3.082 -6.141 1 98 86 ASP A CA 1
ATOM 642 C C . ASP A 1 86 ? 8.477 2.277 -5.18 1 98 86 ASP A C 1
ATOM 644 O O . ASP A 1 86 ? 8.172 2.736 -4.078 1 98 86 ASP A O 1
ATOM 648 N N . VAL A 1 87 ? 8.102 1.024 -5.562 1 98.06 87 VAL A N 1
ATOM 649 C CA . VAL A 1 87 ? 7.254 0.208 -4.703 1 98.06 87 VAL A CA 1
ATOM 650 C C . VAL A 1 87 ? 7.906 -1.154 -4.477 1 98.06 87 VAL A C 1
ATOM 652 O O . VAL A 1 87 ? 8.258 -1.501 -3.346 1 98.06 87 VAL A O 1
ATOM 655 N N . ILE A 1 88 ? 8.156 -1.828 -5.562 1 96.75 88 ILE A N 1
ATOM 656 C CA . ILE A 1 88 ? 8.602 -3.213 -5.457 1 96.75 88 ILE A CA 1
ATOM 657 C C . ILE A 1 88 ? 10.016 -3.256 -4.895 1 96.75 88 ILE A C 1
ATOM 659 O O . ILE A 1 88 ? 10.266 -3.869 -3.854 1 96.75 88 ILE A O 1
ATOM 663 N N . GLN A 1 89 ? 10.914 -2.574 -5.535 1 95.62 89 GLN A N 1
ATOM 664 C CA . GLN A 1 89 ? 12.32 -2.646 -5.16 1 95.62 89 GLN A CA 1
ATOM 665 C C . GLN A 1 89 ? 12.555 -2.02 -3.789 1 95.62 89 GLN A C 1
ATOM 667 O O . GLN A 1 89 ? 13.539 -2.334 -3.117 1 95.62 89 GLN A O 1
ATOM 672 N N . LYS A 1 90 ? 11.656 -1.172 -3.361 1 96.31 90 LYS A N 1
ATOM 673 C CA . LYS A 1 90 ? 11.805 -0.528 -2.059 1 96.31 90 LYS A CA 1
ATOM 674 C C . LYS A 1 90 ? 11.172 -1.369 -0.954 1 96.31 90 LYS A C 1
ATOM 676 O O . LYS A 1 90 ? 11.352 -1.089 0.232 1 96.31 90 LYS A O 1
ATOM 681 N N . SER A 1 91 ? 10.406 -2.396 -1.371 1 96.38 91 SER A N 1
ATOM 682 C CA . SER A 1 91 ? 9.766 -3.242 -0.371 1 96.38 91 SER A CA 1
ATOM 683 C C . SER A 1 91 ? 9.008 -2.408 0.654 1 96.38 91 SER A C 1
ATOM 685 O O . SER A 1 91 ? 9.219 -2.549 1.859 1 96.38 91 SER A O 1
ATOM 687 N N . ILE A 1 92 ? 8.078 -1.614 0.208 1 97.94 92 ILE A N 1
ATOM 688 C CA . ILE A 1 92 ? 7.41 -0.66 1.084 1 97.94 92 ILE A CA 1
ATOM 689 C C . ILE A 1 92 ? 6.203 -1.323 1.745 1 97.94 92 ILE A C 1
ATOM 691 O O . ILE A 1 92 ? 5.773 -2.4 1.327 1 97.94 92 ILE A O 1
ATOM 695 N N . THR A 1 93 ? 5.742 -0.683 2.721 1 98.5 93 THR A N 1
ATOM 696 C CA . THR A 1 93 ? 4.445 -0.977 3.324 1 98.5 93 THR A CA 1
ATOM 697 C C . THR A 1 93 ? 3.539 0.249 3.283 1 98.5 93 THR A C 1
ATOM 699 O O . THR A 1 93 ? 3.941 1.34 3.695 1 98.5 93 THR A O 1
ATOM 702 N N . LEU A 1 94 ? 2.398 0.078 2.699 1 98.69 94 LEU A N 1
ATOM 703 C CA . LEU A 1 94 ? 1.369 1.112 2.678 1 98.69 94 LEU A CA 1
ATOM 704 C C . LEU A 1 94 ? 0.151 0.685 3.49 1 98.69 94 LEU A C 1
ATOM 706 O O . LEU A 1 94 ? -0.384 -0.408 3.285 1 98.69 94 LEU A O 1
ATOM 710 N N . LYS A 1 95 ? -0.236 1.505 4.402 1 98.12 95 LYS A N 1
ATOM 711 C CA . LYS A 1 95 ? -1.453 1.293 5.18 1 98.12 95 LYS A CA 1
ATOM 712 C C . LYS A 1 95 ? -2.387 2.496 5.078 1 98.12 95 LYS A C 1
ATOM 714 O O . LYS A 1 95 ? -1.948 3.641 5.215 1 98.12 95 LYS A O 1
ATOM 719 N N . SER A 1 96 ? -3.543 2.207 4.746 1 97.19 96 SER A N 1
ATOM 720 C CA . SER A 1 96 ? -4.531 3.277 4.789 1 97.19 96 SER A CA 1
ATOM 721 C C . SER A 1 96 ? -5.383 3.193 6.055 1 97.19 96 SER A C 1
ATOM 723 O O . SER A 1 96 ? -5.574 2.109 6.609 1 97.19 96 SER A O 1
ATOM 725 N N . VAL A 1 97 ? -5.816 4.273 6.496 1 91.12 97 VAL A N 1
ATOM 726 C CA . VAL A 1 97 ? -6.598 4.355 7.727 1 91.12 97 VAL A CA 1
ATOM 727 C C . VAL A 1 97 ? -7.918 5.074 7.457 1 91.12 97 VAL A C 1
ATOM 729 O O . VAL A 1 97 ? -7.934 6.148 6.852 1 91.12 97 VAL A O 1
ATOM 732 N N . HIS A 1 98 ? -8.859 4.359 7.82 1 86.69 98 HIS A N 1
ATOM 733 C CA . HIS A 1 98 ? -10.195 4.949 7.75 1 86.69 98 HIS A CA 1
ATOM 734 C C . HIS A 1 98 ? -11.008 4.621 9 1 86.69 98 HIS A C 1
ATOM 736 O O . HIS A 1 98 ? -11.234 3.451 9.312 1 86.69 98 HIS A O 1
ATOM 742 N N . GLY A 1 99 ? -11.688 5.527 9.766 1 71.31 99 GLY A N 1
ATOM 743 C CA . GLY A 1 99 ? -12.648 5.602 10.852 1 71.31 99 GLY A CA 1
ATOM 744 C C . GLY A 1 99 ? -12.672 4.352 11.711 1 71.31 99 GLY A C 1
ATOM 745 O O . GLY A 1 99 ? -13.664 4.074 12.391 1 71.31 99 GLY A O 1
ATOM 746 N N . ARG A 1 100 ? -11.906 3.279 11.867 1 62.62 100 ARG A N 1
ATOM 747 C CA . ARG A 1 100 ? -12.344 1.979 12.359 1 62.62 100 ARG A CA 1
ATOM 748 C C . ARG A 1 100 ? -12.133 1.858 13.867 1 62.62 100 ARG A C 1
ATOM 750 O O . ARG A 1 100 ? -12.789 1.054 14.531 1 62.62 100 ARG A O 1
ATOM 757 N N . ARG A 1 101 ? -11.055 2.398 14.352 1 66.06 101 ARG A N 1
ATOM 758 C CA . ARG A 1 101 ? -10.836 2.012 15.742 1 66.06 101 ARG A CA 1
ATOM 759 C C . ARG A 1 101 ? -11.195 3.156 16.688 1 66.06 101 ARG A C 1
ATOM 761 O O . ARG A 1 101 ? -10.383 3.541 17.531 1 66.06 101 ARG A O 1
ATOM 768 N N . ILE A 1 102 ? -12.422 3.555 16.484 1 67.38 102 ILE A N 1
ATOM 769 C CA . ILE A 1 102 ? -12.875 4.844 16.984 1 67.38 102 ILE A CA 1
ATOM 770 C C . ILE A 1 102 ? -12.664 4.902 18.5 1 67.38 102 ILE A C 1
ATOM 772 O O . ILE A 1 102 ? -11.93 5.758 19 1 67.38 102 ILE A O 1
ATOM 776 N N . PHE A 1 103 ? -13.031 3.926 19.203 1 72.88 103 PHE A N 1
ATOM 777 C CA . PHE A 1 103 ? -13.008 4.074 20.656 1 72.88 103 PHE A CA 1
ATOM 778 C C . PHE A 1 103 ? -11.586 3.943 21.188 1 72.88 103 PHE A C 1
ATOM 780 O O . PHE A 1 103 ? -11.117 4.797 21.938 1 72.88 103 PHE A O 1
ATOM 787 N N . ALA A 1 104 ? -10.938 2.943 20.672 1 78.81 104 ALA A N 1
ATOM 788 C CA . ALA A 1 104 ? -9.578 2.738 21.156 1 78.81 104 ALA A CA 1
ATOM 789 C C . ALA A 1 104 ? -8.68 3.912 20.781 1 78.81 104 ALA A C 1
ATOM 791 O O . ALA A 1 104 ? -7.844 4.348 21.578 1 78.81 104 ALA A O 1
ATOM 792 N N . THR A 1 105 ? -8.938 4.422 19.688 1 80.25 105 THR A N 1
ATOM 793 C CA . THR A 1 105 ? -8.102 5.527 19.234 1 80.25 105 THR A CA 1
ATOM 794 C C . THR A 1 105 ? -8.438 6.805 20 1 80.25 105 THR A C 1
ATOM 796 O O . THR A 1 105 ? -7.547 7.602 20.312 1 80.25 105 THR A O 1
ATOM 799 N N . TRP A 1 106 ? -9.664 6.871 20.344 1 78.12 106 TRP A N 1
ATOM 800 C CA . TRP A 1 106 ? -10.078 8.039 21.125 1 78.12 106 TRP A CA 1
ATOM 801 C C . TRP A 1 106 ? -9.453 8.016 22.516 1 78.12 106 TRP A C 1
ATOM 803 O O . TRP A 1 106 ? -8.977 9.047 23 1 78.12 106 TRP A O 1
ATOM 813 N N . GLN A 1 107 ? -9.469 6.875 23.031 1 84.81 107 GLN A N 1
ATOM 814 C CA . GLN A 1 107 ? -8.883 6.734 24.359 1 84.81 107 GLN A CA 1
ATOM 815 C C . GLN A 1 107 ? -7.383 6.996 24.328 1 84.81 107 GLN A C 1
ATOM 817 O O . GLN A 1 107 ? -6.852 7.68 25.219 1 84.81 107 GLN A O 1
ATOM 822 N N . ALA A 1 108 ? -6.793 6.516 23.344 1 84.12 108 ALA A N 1
ATOM 823 C CA . ALA A 1 108 ? -5.352 6.719 23.203 1 84.12 108 ALA A CA 1
ATOM 824 C C . ALA A 1 108 ? -5.023 8.195 22.984 1 84.12 108 ALA A C 1
ATOM 826 O O . ALA A 1 108 ? -4.098 8.727 23.609 1 84.12 108 ALA A O 1
ATOM 827 N N . CYS A 1 109 ? -5.836 8.758 22.188 1 83.94 109 CYS A N 1
ATOM 828 C CA . CYS A 1 109 ? -5.625 10.18 21.922 1 83.94 109 CYS A CA 1
ATOM 829 C C . CYS A 1 109 ? -5.852 11.016 23.172 1 83.94 109 CYS A C 1
ATOM 831 O O . CYS A 1 109 ? -5.066 11.914 23.469 1 83.94 109 CYS A O 1
ATOM 833 N N . LYS A 1 110 ? -6.867 10.656 23.828 1 85.75 110 LYS A N 1
ATOM 834 C CA . LYS A 1 110 ? -7.176 11.367 25.078 1 85.75 110 LYS A CA 1
ATOM 835 C C . LYS A 1 110 ? -6.023 11.266 26.062 1 85.75 110 LYS A C 1
ATOM 837 O O . LYS A 1 110 ? -5.648 12.258 26.688 1 85.75 110 LYS A O 1
ATOM 842 N N . SER A 1 111 ? -5.543 10.117 26.156 1 89.5 111 SER A N 1
ATOM 843 C CA . SER A 1 111 ? -4.441 9.891 27.078 1 89.5 111 SER A CA 1
ATOM 844 C C . SER A 1 111 ? -3.205 10.695 26.672 1 89.5 111 SER A C 1
ATOM 846 O O . SER A 1 111 ? -2.529 11.273 27.531 1 89.5 111 SER A O 1
ATOM 848 N N . LEU A 1 112 ? -2.955 10.766 25.422 1 86 112 LEU A N 1
ATOM 849 C CA . LEU A 1 112 ? -1.802 11.5 24.922 1 86 112 LEU A CA 1
ATOM 850 C C . LEU A 1 112 ? -1.95 13 25.188 1 86 112 LEU A C 1
ATOM 852 O O . LEU A 1 112 ? -0.991 13.656 25.578 1 86 112 LEU A O 1
ATOM 856 N N . LEU A 1 113 ? -3.098 13.438 25.078 1 84.94 113 LEU A N 1
ATOM 857 C CA . LEU A 1 113 ? -3.363 14.859 25.297 1 84.94 113 LEU A CA 1
ATOM 858 C C . LEU A 1 113 ? -3.309 15.195 26.797 1 84.94 113 LEU A C 1
ATOM 860 O O . LEU A 1 113 ? -2.742 16.219 27.172 1 84.94 113 LEU A O 1
ATOM 864 N N . ALA A 1 114 ? -3.789 14.281 27.547 1 89.25 114 ALA A N 1
ATOM 865 C CA . ALA A 1 114 ? -3.863 14.5 29 1 89.25 114 ALA A CA 1
ATOM 866 C C . ALA A 1 114 ? -2.477 14.438 29.625 1 89.25 114 ALA A C 1
ATOM 868 O O . ALA A 1 114 ? -2.205 15.125 30.609 1 89.25 114 ALA A O 1
ATOM 869 N N . SER A 1 115 ? -1.66 13.648 29.125 1 88.56 115 SER A N 1
ATOM 870 C CA . SER A 1 115 ? -0.316 13.477 29.672 1 88.56 115 SER A CA 1
ATOM 871 C C . SER A 1 115 ? 0.545 14.711 29.422 1 88.56 115 SER A C 1
ATOM 873 O O . SER A 1 115 ? 1.594 14.883 30.031 1 88.56 115 SER A O 1
ATOM 875 N N . GLY A 1 116 ? 0.198 15.523 28.422 1 84.69 116 GLY A N 1
ATOM 876 C CA . GLY A 1 116 ? 0.962 16.703 28.047 1 84.69 116 GLY A CA 1
ATOM 877 C C . GLY A 1 116 ? 2.104 16.406 27.094 1 84.69 116 GLY A C 1
ATOM 878 O O . GLY A 1 116 ? 2.898 17.281 26.766 1 84.69 116 GLY A O 1
ATOM 879 N N . GLU A 1 117 ? 2.146 15.188 26.734 1 83.94 117 GLU A N 1
ATOM 880 C CA . GLU A 1 117 ? 3.211 14.789 25.828 1 83.94 117 GLU A CA 1
ATOM 881 C C . GLU A 1 117 ? 3.076 15.508 24.484 1 83.94 117 GLU A C 1
ATOM 883 O O . GLU A 1 117 ? 4.074 15.75 23.797 1 83.94 117 GLU A O 1
ATOM 888 N N . ILE A 1 118 ? 1.776 15.781 24.172 1 84.75 118 ILE A N 1
ATOM 889 C CA . ILE A 1 118 ? 1.512 16.516 22.938 1 84.75 118 ILE A CA 1
ATOM 890 C C . ILE A 1 118 ? 0.706 17.766 23.25 1 84.75 118 ILE A C 1
ATOM 892 O O . ILE A 1 118 ? -0.326 17.703 23.922 1 84.75 118 ILE A O 1
ATOM 896 N N . ASP A 1 119 ? 1.208 18.812 22.875 1 86.94 119 ASP A N 1
ATOM 897 C CA . ASP A 1 119 ? 0.485 20.078 23 1 86.94 119 ASP A CA 1
ATOM 898 C C . ASP A 1 119 ? -0.147 20.484 21.672 1 86.94 119 ASP A C 1
ATOM 900 O O . ASP A 1 119 ? 0.558 20.844 20.719 1 86.94 119 ASP A O 1
ATOM 904 N N . VAL A 1 120 ? -1.462 20.453 21.594 1 87.31 120 VAL A N 1
ATOM 905 C CA . VAL A 1 120 ? -2.137 20.719 20.328 1 87.31 120 VAL A CA 1
ATOM 906 C C . VAL A 1 120 ? -2.65 22.156 20.312 1 87.31 120 VAL A C 1
ATOM 908 O O . VAL A 1 120 ? -3.236 22.594 19.328 1 87.31 120 VAL A O 1
ATOM 911 N N . ARG A 1 121 ? -2.404 22.875 21.281 1 86.25 121 ARG A N 1
ATOM 912 C CA . ARG A 1 121 ? -2.941 24.234 21.406 1 86.25 121 ARG A CA 1
ATOM 913 C C . ARG A 1 121 ? -2.467 25.109 20.25 1 86.25 121 ARG A C 1
ATOM 915 O O . ARG A 1 121 ? -3.234 25.922 19.719 1 86.25 121 ARG A O 1
ATOM 922 N N . PRO A 1 122 ? -1.263 24.859 19.812 1 86.94 122 PRO A N 1
ATOM 923 C CA . PRO A 1 122 ? -0.787 25.734 18.734 1 86.94 122 PRO A CA 1
ATOM 924 C C . PRO A 1 122 ? -1.596 25.578 17.453 1 86.94 122 PRO A C 1
ATOM 926 O O . PRO A 1 122 ? -1.597 26.484 16.609 1 86.94 122 PRO A O 1
ATOM 929 N N . ILE A 1 123 ? -2.271 24.5 17.281 1 88.44 123 ILE A N 1
ATOM 930 C CA . ILE A 1 123 ? -2.994 24.328 16.031 1 88.44 123 ILE A CA 1
ATOM 931 C C . ILE A 1 123 ? -4.383 24.953 16.141 1 88.44 123 ILE A C 1
ATOM 933 O O . ILE A 1 123 ? -5.086 25.109 15.141 1 88.44 123 ILE A O 1
ATOM 937 N N . VAL A 1 124 ? -4.805 25.25 17.375 1 89.5 124 VAL A N 1
ATOM 938 C CA . VAL A 1 124 ? -6.062 25.969 17.578 1 89.5 124 VAL A CA 1
ATOM 939 C C . VAL A 1 124 ? -5.871 27.453 17.219 1 89.5 124 VAL A C 1
ATOM 941 O O . VAL A 1 124 ? -5.293 28.203 18 1 89.5 124 VAL A O 1
ATOM 944 N N . SER A 1 125 ? -6.391 27.797 16.156 1 86.81 125 SER A N 1
ATOM 945 C CA . SER A 1 125 ? -6.125 29.125 15.633 1 86.81 125 SER A CA 1
ATOM 946 C C . SER A 1 125 ? -7.172 30.125 16.125 1 86.81 125 SER A C 1
ATOM 948 O O . SER A 1 125 ? -6.875 31.312 16.281 1 86.81 125 SER A O 1
ATOM 950 N N . HIS A 1 126 ? -8.453 29.531 16.219 1 90 126 HIS A N 1
ATOM 951 C CA . HIS A 1 126 ? -9.555 30.406 16.594 1 90 126 HIS A CA 1
ATOM 952 C C . HIS A 1 126 ? -10.531 29.703 17.531 1 90 126 HIS A C 1
ATOM 954 O O . HIS A 1 126 ? -10.695 28.484 17.438 1 90 126 HIS A O 1
ATOM 960 N N . GLU A 1 127 ? -11.016 30.547 18.375 1 92.94 127 GLU A N 1
ATOM 961 C CA . GLU A 1 127 ? -12.109 30.094 19.234 1 92.94 127 GLU A CA 1
ATOM 962 C C . GLU A 1 127 ? -13.289 31.062 19.172 1 92.94 127 GLU A C 1
ATOM 964 O O . GLU A 1 127 ? -13.117 32.281 19.328 1 92.94 127 GLU A O 1
ATOM 969 N N . TYR A 1 128 ? -14.406 30.422 18.875 1 93 128 TYR A N 1
ATOM 970 C CA . TYR A 1 128 ? -15.633 31.203 18.797 1 93 128 TYR A CA 1
ATOM 971 C C . TYR A 1 128 ? -16.734 30.578 19.641 1 93 128 TYR A C 1
ATOM 973 O O . TYR A 1 128 ? -16.828 29.359 19.766 1 93 128 TYR A O 1
ATOM 981 N N . PRO A 1 129 ? -17.531 31.5 20.25 1 93.56 129 PRO A N 1
ATOM 982 C CA . PRO A 1 129 ? -18.797 30.922 20.719 1 93.56 129 PRO A CA 1
ATOM 983 C C . PRO A 1 129 ? -19.688 30.453 19.578 1 93.56 129 PRO A C 1
ATOM 985 O O . PRO A 1 129 ? -19.594 30.969 18.453 1 93.56 129 PRO A O 1
ATOM 988 N N . MET A 1 130 ? -20.469 29.5 19.875 1 93.12 130 MET A N 1
ATOM 989 C CA . MET A 1 130 ? -21.328 28.922 18.859 1 93.12 130 MET A CA 1
ATOM 990 C C . MET A 1 130 ? -22.203 29.984 18.219 1 93.12 130 MET A C 1
ATOM 992 O O . MET A 1 130 ? -22.562 29.891 17.047 1 93.12 130 MET A O 1
ATOM 996 N N . SER A 1 131 ? -22.484 31 19.016 1 93 131 SER A N 1
ATOM 997 C CA . SER A 1 131 ? -23.328 32.062 18.516 1 93 131 SER A CA 1
ATOM 998 C C . SER A 1 131 ? -22.656 32.844 17.391 1 93 131 SER A C 1
ATOM 1000 O O . SER A 1 131 ? -23.312 33.531 16.609 1 93 131 SER A O 1
ATOM 1002 N N . GLN A 1 132 ? -21.391 32.75 17.281 1 94.69 132 GLN A N 1
ATOM 1003 C CA . GLN A 1 132 ? -20.641 33.469 16.25 1 94.69 132 GLN A CA 1
ATOM 1004 C C . GLN A 1 132 ? -20.188 32.5 15.156 1 94.69 132 GLN A C 1
ATOM 1006 O O . GLN A 1 132 ? -19.062 32.594 14.648 1 94.69 132 GLN A O 1
ATOM 1011 N N . TYR A 1 133 ? -21.047 31.516 14.883 1 92.19 133 TYR A N 1
ATOM 1012 C CA . TYR A 1 133 ? -20.719 30.484 13.906 1 92.19 133 TYR A CA 1
ATOM 1013 C C . TYR A 1 133 ? -20.453 31.094 12.531 1 92.19 133 TYR A C 1
ATOM 1015 O O . TYR A 1 133 ? -19.609 30.609 11.781 1 92.19 133 TYR A O 1
ATOM 1023 N N . LYS A 1 134 ? -21.125 32.125 12.188 1 93.62 134 LYS A N 1
ATOM 1024 C CA . LYS A 1 134 ? -20.922 32.719 10.875 1 93.62 134 LYS A CA 1
ATOM 1025 C C . LYS A 1 134 ? -19.5 33.25 10.734 1 93.62 134 LYS A C 1
ATOM 1027 O O . LYS A 1 134 ? -18.859 33.062 9.695 1 93.62 134 LYS A O 1
ATOM 1032 N N . GLU A 1 135 ? -19.094 33.906 11.773 1 92.62 135 GLU A N 1
ATOM 1033 C CA . GLU A 1 135 ? -17.719 34.406 11.773 1 92.62 135 GLU A CA 1
ATOM 1034 C C . GLU A 1 135 ? -16.719 33.25 11.711 1 92.62 135 GLU A C 1
ATOM 1036 O O . GLU A 1 135 ? -15.695 33.344 11.023 1 92.62 135 GLU A O 1
ATOM 1041 N N . ALA A 1 136 ? -17.016 32.25 12.461 1 90.69 136 ALA A N 1
ATOM 1042 C CA . ALA A 1 136 ? -16.156 31.062 12.469 1 90.69 136 ALA A CA 1
ATOM 1043 C C . ALA A 1 136 ? -16.031 30.453 11.07 1 90.69 136 ALA A C 1
ATOM 1045 O O . ALA A 1 136 ? -14.93 30.156 10.609 1 90.69 136 ALA A O 1
ATOM 1046 N N . PHE A 1 137 ? -17.094 30.359 10.422 1 92.12 137 PHE A N 1
ATOM 1047 C CA . PHE A 1 137 ? -17.094 29.766 9.086 1 92.12 137 PHE A CA 1
ATOM 1048 C C . PHE A 1 137 ? -16.438 30.688 8.078 1 92.12 137 PHE A C 1
ATOM 1050 O O . PHE A 1 137 ? -15.742 30.234 7.172 1 92.12 137 PHE A O 1
ATOM 1057 N N . ASP A 1 138 ? -16.641 31.984 8.219 1 91.44 138 ASP A N 1
ATOM 1058 C CA . ASP A 1 138 ? -15.938 32.938 7.359 1 91.44 138 ASP A CA 1
ATOM 1059 C C . ASP A 1 138 ? -14.422 32.812 7.508 1 91.44 138 ASP A C 1
ATOM 1061 O O . ASP A 1 138 ? -13.695 32.812 6.512 1 91.44 138 ASP A O 1
ATOM 1065 N N . THR A 1 139 ? -14.039 32.656 8.719 1 88.69 139 THR A N 1
ATOM 1066 C CA . THR A 1 139 ? -12.625 32.469 9.008 1 88.69 139 THR A CA 1
ATOM 1067 C C . THR A 1 139 ? -12.109 31.172 8.375 1 88.69 139 THR A C 1
ATOM 1069 O O . THR A 1 139 ? -11.016 31.156 7.801 1 88.69 139 THR A O 1
ATOM 1072 N N . LEU A 1 140 ? -12.906 30.156 8.539 1 86.06 140 LEU A N 1
ATOM 1073 C CA . LEU A 1 140 ? -12.547 28.875 7.953 1 86.06 140 LEU A CA 1
ATOM 1074 C C . LEU A 1 140 ? -12.359 29 6.445 1 86.06 140 LEU A C 1
ATOM 1076 O O . LEU A 1 140 ? -11.367 28.516 5.895 1 86.06 140 LEU A O 1
ATOM 1080 N N . PHE A 1 141 ? -13.227 29.703 5.812 1 87.12 141 PHE A N 1
ATOM 1081 C CA . PHE A 1 141 ? -13.242 29.781 4.355 1 87.12 141 PHE A CA 1
ATOM 1082 C C . PHE A 1 141 ? -12.148 30.703 3.848 1 87.12 141 PHE A C 1
ATOM 1084 O O . PHE A 1 141 ? -11.719 30.594 2.697 1 87.12 141 PHE A O 1
ATOM 1091 N N . SER A 1 142 ? -11.773 31.578 4.711 1 82 142 SER A N 1
ATOM 1092 C CA . SER A 1 142 ? -10.695 32.469 4.316 1 82 142 SER A CA 1
ATOM 1093 C C . SER A 1 142 ? -9.383 31.719 4.137 1 82 142 SER A C 1
ATOM 1095 O O . SER A 1 142 ? -8.453 32.219 3.5 1 82 142 SER A O 1
ATOM 1097 N N . GLY A 1 143 ? -9.32 30.5 4.734 1 77 143 GLY A N 1
ATOM 1098 C CA . GLY A 1 143 ? -8.109 29.703 4.648 1 77 143 GLY A CA 1
ATOM 1099 C C . GLY A 1 143 ? -7.082 30.062 5.707 1 77 143 GLY A C 1
ATOM 1100 O O . GLY A 1 143 ? -6.035 29.422 5.809 1 77 143 GLY A O 1
ATOM 1101 N N . ASP A 1 144 ? -7.391 31.016 6.539 1 73.81 144 ASP A N 1
ATOM 1102 C CA . ASP A 1 144 ? -6.441 31.531 7.523 1 73.81 144 ASP A CA 1
ATOM 1103 C C . ASP A 1 144 ? -6.41 30.641 8.766 1 73.81 144 ASP A C 1
ATOM 1105 O O . ASP A 1 144 ? -5.48 30.734 9.57 1 73.81 144 ASP A O 1
ATOM 1109 N N . ALA A 1 145 ? -7.43 29.875 8.844 1 78.06 145 ALA A N 1
ATOM 1110 C CA . ALA A 1 145 ? -7.551 29.125 10.086 1 78.06 145 ALA A CA 1
ATOM 1111 C C . ALA A 1 145 ? -6.863 27.766 9.977 1 78.06 145 ALA A C 1
ATOM 1113 O O . ALA A 1 145 ? -6.793 27.188 8.891 1 78.06 145 ALA A O 1
ATOM 1114 N N . CYS A 1 146 ? -6.238 27.359 11.086 1 81.94 146 CYS A N 1
ATOM 1115 C CA . CYS A 1 146 ? -5.832 25.953 11.234 1 81.94 146 CYS A CA 1
ATOM 1116 C C . CYS A 1 146 ? -6.949 25.125 11.852 1 81.94 146 CYS A C 1
ATOM 1118 O O . CYS A 1 146 ? -7.773 24.562 11.141 1 81.94 146 CYS A O 1
ATOM 1120 N N . LYS A 1 147 ? -7.152 25.172 13.141 1 87.56 147 LYS A N 1
ATOM 1121 C CA . LYS A 1 147 ? -8.305 24.578 13.797 1 87.56 147 LYS A CA 1
ATOM 1122 C C . LYS A 1 147 ? -9.156 25.641 14.5 1 87.56 147 LYS A C 1
ATOM 1124 O O . LYS A 1 147 ? -8.633 26.422 15.289 1 87.56 1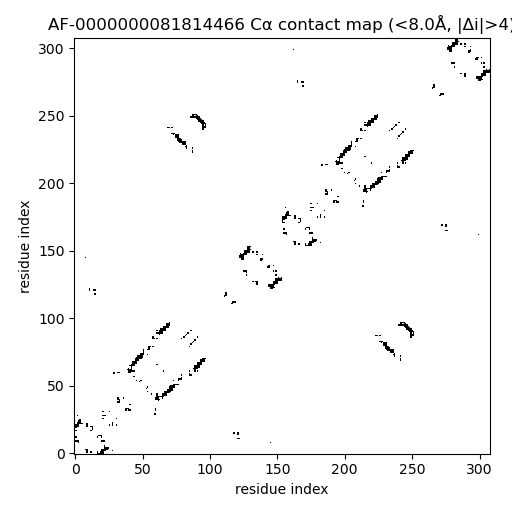47 LYS A O 1
ATOM 1129 N N . ILE A 1 148 ? -10.453 25.625 14.164 1 89.44 148 ILE A N 1
ATOM 1130 C CA . ILE A 1 148 ? -11.406 26.516 14.812 1 89.44 148 ILE A CA 1
ATOM 1131 C C . ILE A 1 148 ? -12.242 25.734 15.828 1 89.44 148 ILE A C 1
ATOM 1133 O O . ILE A 1 148 ? -12.773 24.672 15.516 1 89.44 148 ILE A O 1
ATOM 1137 N N . LEU A 1 149 ? -12.25 26.25 17.078 1 91.5 149 LEU A N 1
ATOM 1138 C CA . LEU A 1 149 ? -13.086 25.641 18.109 1 91.5 149 LEU A CA 1
ATOM 1139 C C . LEU A 1 149 ? -14.344 26.469 18.344 1 91.5 149 LEU A C 1
ATOM 1141 O O . LEU A 1 149 ? -14.266 27.688 18.531 1 91.5 149 LEU A O 1
ATOM 1145 N N . LEU A 1 150 ? -15.406 25.734 18.156 1 91.81 150 LEU A N 1
ATOM 1146 C CA . LEU A 1 150 ? -16.672 26.359 18.5 1 91.81 150 LEU A CA 1
ATOM 1147 C C . LEU A 1 150 ? -17.156 25.875 19.859 1 91.81 150 LEU A C 1
ATOM 1149 O O . LEU A 1 150 ? -17.297 24.672 20.078 1 91.81 150 LEU A O 1
ATOM 1153 N N . ASP A 1 151 ? -17.422 26.781 20.766 1 91.06 151 ASP A N 1
ATOM 1154 C CA . ASP A 1 151 ? -17.922 26.453 22.094 1 91.06 151 ASP A CA 1
ATOM 1155 C C . ASP A 1 151 ? -19.453 26.547 22.125 1 91.06 151 ASP A C 1
ATOM 1157 O O . ASP A 1 151 ? -20.016 27.641 22 1 91.06 151 ASP A O 1
ATOM 1161 N N . PRO A 1 152 ? -20.047 25.438 22.359 1 88.75 152 PRO A N 1
ATOM 1162 C CA . PRO A 1 152 ? -21.516 25.453 22.359 1 88.75 152 PRO A CA 1
ATOM 1163 C C . PRO A 1 152 ? -22.109 26.141 23.578 1 88.75 152 PRO A C 1
ATOM 1165 O O . PRO A 1 152 ? -23.281 26.516 23.578 1 88.75 152 PRO A O 1
ATOM 1168 N N . GLN A 1 153 ? -21.422 26.156 24.672 1 82.69 153 GLN A N 1
ATOM 1169 C CA . GLN A 1 153 ? -21.969 26.719 25.906 1 82.69 153 GLN A CA 1
ATOM 1170 C C . GLN A 1 153 ? -21.859 28.25 25.906 1 82.69 153 GLN A C 1
ATOM 1172 O O . GLN A 1 153 ? -22.5 28.906 26.734 1 82.69 153 GLN A O 1
ATOM 1177 N N . SER A 1 154 ? -21.172 28.75 24.953 1 66.69 154 SER A N 1
ATOM 1178 C CA . SER A 1 154 ? -21.078 30.203 24.953 1 66.69 154 SER A CA 1
ATOM 1179 C C . SER A 1 154 ? -21.906 30.812 23.844 1 66.69 154 SER A C 1
ATOM 1181 O O . SER A 1 154 ? -22.109 30.203 22.797 1 66.69 154 SER A O 1
ATOM 1183 N N . MET B 1 1 ? -8.219 -19.656 -3.293 1 95.62 1 MET B N 1
ATOM 1184 C CA . MET B 1 1 ? -8.539 -19.344 -4.684 1 95.62 1 MET B CA 1
ATOM 1185 C C . MET B 1 1 ? -7.277 -19 -5.465 1 95.62 1 MET B C 1
ATOM 1187 O O . MET B 1 1 ? -6.402 -18.297 -4.957 1 95.62 1 MET B O 1
ATOM 1191 N N . ALA B 1 2 ? -7.125 -19.5 -6.66 1 96.94 2 ALA B N 1
ATOM 1192 C CA . ALA B 1 2 ? -6.008 -19.188 -7.547 1 96.94 2 ALA B CA 1
ATOM 1193 C C . ALA B 1 2 ? -6.5 -18.609 -8.867 1 96.94 2 ALA B C 1
ATOM 1195 O O . ALA B 1 2 ? -7.523 -19.047 -9.406 1 96.94 2 ALA B O 1
ATOM 1196 N N . VAL B 1 3 ? -5.82 -17.641 -9.352 1 96.44 3 VAL B N 1
ATOM 1197 C CA . VAL B 1 3 ? -6.168 -16.969 -10.602 1 96.44 3 VAL B CA 1
ATOM 1198 C C . VAL B 1 3 ? -5.008 -17.078 -11.586 1 96.44 3 VAL B C 1
ATOM 1200 O O . VAL B 1 3 ? -3.852 -16.859 -11.219 1 96.44 3 VAL B O 1
ATOM 1203 N N . ASP B 1 4 ? -5.305 -17.5 -12.797 1 93.44 4 ASP B N 1
ATOM 1204 C CA . ASP B 1 4 ? -4.344 -17.578 -13.898 1 93.44 4 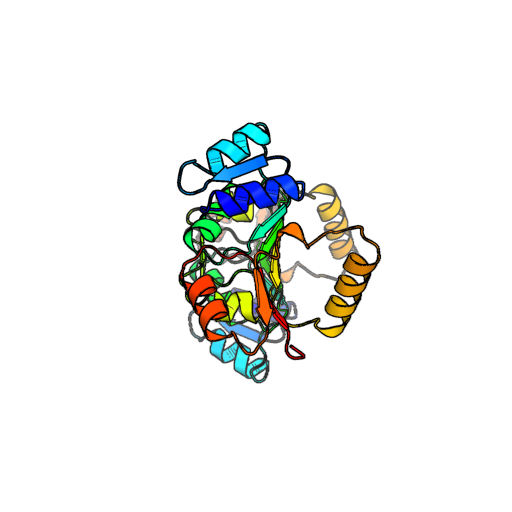ASP B CA 1
ATOM 1205 C C . ASP B 1 4 ? -5.051 -17.547 -15.25 1 93.44 4 ASP B C 1
ATOM 1207 O O . ASP B 1 4 ? -6.273 -17.688 -15.32 1 93.44 4 ASP B O 1
ATOM 1211 N N . VAL B 1 5 ? -4.324 -17.234 -16.281 1 92.06 5 VAL B N 1
ATOM 1212 C CA . VAL B 1 5 ? -4.91 -17.234 -17.625 1 92.06 5 VAL B CA 1
ATOM 1213 C C . VAL B 1 5 ? -4.656 -18.578 -18.297 1 92.06 5 VAL B C 1
ATOM 1215 O O . VAL B 1 5 ? -5.273 -18.891 -19.312 1 92.06 5 VAL B O 1
ATOM 1218 N N . VAL B 1 6 ? -3.738 -19.359 -17.734 1 88.81 6 VAL B N 1
ATOM 1219 C CA . VAL B 1 6 ? -3.355 -20.625 -18.344 1 88.81 6 VAL B CA 1
ATOM 1220 C C . VAL B 1 6 ? -4.098 -21.766 -17.656 1 88.81 6 VAL B C 1
ATOM 1222 O O . VAL B 1 6 ? -3.871 -22.047 -16.469 1 88.81 6 VAL B O 1
ATOM 1225 N N . ALA B 1 7 ? -4.848 -22.547 -18.438 1 91.75 7 ALA B N 1
ATOM 1226 C CA . ALA B 1 7 ? -5.703 -23.594 -17.891 1 91.75 7 ALA B CA 1
ATOM 1227 C C . ALA B 1 7 ? -4.879 -24.672 -17.203 1 91.75 7 ALA B C 1
ATOM 1229 O O . ALA B 1 7 ? -5.262 -25.172 -16.141 1 91.75 7 ALA B O 1
ATOM 1230 N N . SER B 1 8 ? -3.789 -25.016 -17.797 1 88.88 8 SER B N 1
ATOM 1231 C CA . SER B 1 8 ? -2.973 -26.078 -17.219 1 88.88 8 SER B CA 1
ATOM 1232 C C . SER B 1 8 ? -2.422 -25.688 -15.859 1 88.88 8 SER B C 1
ATOM 1234 O O . SER B 1 8 ? -2.295 -26.531 -14.969 1 88.88 8 SER B O 1
ATOM 1236 N N . LYS B 1 9 ? -2.164 -24.438 -15.656 1 89.81 9 LYS B N 1
ATOM 1237 C CA . LYS B 1 9 ? -1.665 -23.953 -14.375 1 89.81 9 LYS B CA 1
ATOM 1238 C C . LYS B 1 9 ? -2.768 -23.953 -13.32 1 89.81 9 LYS B C 1
ATOM 1240 O O . LYS B 1 9 ? -2.508 -24.219 -12.141 1 89.81 9 LYS B O 1
ATOM 1245 N N . LEU B 1 10 ? -3.906 -23.672 -13.758 1 93.88 10 LEU B N 1
ATOM 1246 C CA . LEU B 1 10 ? -5.047 -23.719 -12.852 1 93.88 10 LEU B CA 1
ATOM 1247 C C . LEU B 1 10 ? -5.316 -25.156 -12.398 1 93.88 10 LEU B C 1
ATOM 1249 O O . LEU B 1 10 ? -5.676 -25.391 -11.242 1 93.88 10 LEU B O 1
ATOM 1253 N N . GLU B 1 11 ? -5.137 -26.094 -13.312 1 92.69 11 GLU B N 1
ATOM 1254 C CA . GLU B 1 11 ? -5.281 -27.5 -12.945 1 92.69 11 GLU B CA 1
ATOM 1255 C C . GLU B 1 11 ? -4.262 -27.891 -11.891 1 92.69 11 GLU B C 1
ATOM 1257 O O . GLU B 1 11 ? -4.59 -28.609 -10.938 1 92.69 11 GLU B O 1
ATOM 1262 N N . ILE B 1 12 ? -3.066 -27.391 -12.086 1 90.5 12 ILE B N 1
ATOM 1263 C CA . ILE B 1 12 ? -2.016 -27.641 -11.109 1 90.5 12 ILE B CA 1
ATOM 1264 C C . ILE B 1 12 ? -2.391 -27.016 -9.766 1 90.5 12 ILE B C 1
ATOM 1266 O O . ILE B 1 12 ? -2.217 -27.641 -8.719 1 90.5 12 ILE B O 1
ATOM 1270 N N . ALA B 1 13 ? -2.904 -25.797 -9.773 1 93.12 13 ALA B N 1
ATOM 1271 C CA . ALA B 1 13 ? -3.307 -25.094 -8.555 1 93.12 13 ALA B CA 1
ATOM 1272 C C . ALA B 1 13 ? -4.359 -25.891 -7.789 1 93.12 13 ALA B C 1
ATOM 1274 O O . ALA B 1 13 ? -4.289 -26.016 -6.562 1 93.12 13 ALA B O 1
ATOM 1275 N N . LYS B 1 14 ? -5.266 -26.453 -8.516 1 94 14 LYS B N 1
ATOM 1276 C CA . LYS B 1 14 ? -6.285 -27.281 -7.891 1 94 14 LYS B CA 1
ATOM 1277 C C . LYS B 1 14 ? -5.656 -28.5 -7.203 1 94 14 LYS B C 1
ATOM 1279 O O . LYS B 1 14 ? -6.008 -28.828 -6.07 1 94 14 LYS B O 1
ATOM 1284 N N . LYS B 1 15 ? -4.754 -29.062 -7.91 1 90.69 15 LYS B N 1
ATOM 1285 C CA . LYS B 1 15 ? -4.07 -30.234 -7.371 1 90.69 15 LYS B CA 1
ATOM 1286 C C . LYS B 1 15 ? -3.287 -29.891 -6.109 1 90.69 15 LYS B C 1
ATOM 1288 O O . LYS B 1 15 ? -3.133 -30.719 -5.215 1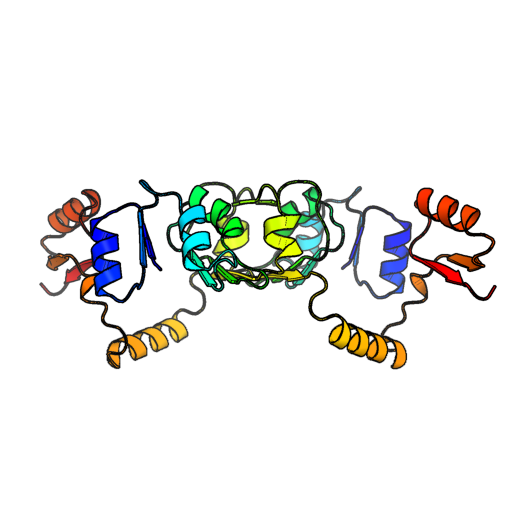 90.69 15 LYS B O 1
ATOM 1293 N N . MET B 1 16 ? -2.924 -28.656 -6.105 1 92.06 16 MET B N 1
ATOM 1294 C CA . MET B 1 16 ? -2.084 -28.234 -4.988 1 92.06 16 MET B CA 1
ATOM 1295 C C . MET B 1 16 ? -2.932 -27.688 -3.848 1 92.06 16 MET B C 1
ATOM 1297 O O . MET B 1 16 ? -2.396 -27.203 -2.848 1 92.06 16 MET B O 1
ATOM 1301 N N . GLY B 1 17 ? -4.23 -27.641 -4.016 1 92.25 17 GLY B N 1
ATOM 1302 C CA . GLY B 1 17 ? -5.066 -27.359 -2.859 1 92.25 17 GLY B CA 1
ATOM 1303 C C . GLY B 1 17 ? -5.922 -26.125 -3.027 1 92.25 17 GLY B C 1
ATOM 1304 O O . GLY B 1 17 ? -6.668 -25.75 -2.119 1 92.25 17 GLY B O 1
ATOM 1305 N N . ALA B 1 18 ? -5.84 -25.453 -4.117 1 94.69 18 ALA B N 1
ATOM 1306 C CA . ALA B 1 18 ? -6.738 -24.328 -4.336 1 94.69 18 ALA B CA 1
ATOM 1307 C C . ALA B 1 18 ? -8.195 -24.766 -4.316 1 94.69 18 ALA B C 1
ATOM 1309 O O . ALA B 1 18 ? -8.578 -25.688 -5.035 1 94.69 18 ALA B O 1
ATOM 1310 N N . SER B 1 19 ? -8.953 -24.125 -3.535 1 96.56 19 SER B N 1
ATOM 1311 C CA . SER B 1 19 ? -10.359 -24.484 -3.418 1 96.56 19 SER B CA 1
ATOM 1312 C C . SER B 1 19 ? -11.148 -24.031 -4.641 1 96.56 19 SER B C 1
ATOM 1314 O O . SER B 1 19 ? -12.133 -24.672 -5.023 1 96.56 19 SER B O 1
ATOM 1316 N N . HIS B 1 20 ? -10.758 -22.938 -5.238 1 96.88 20 HIS B N 1
ATOM 1317 C CA . HIS B 1 20 ? -11.359 -22.344 -6.43 1 96.88 20 HIS B CA 1
ATOM 1318 C C . HIS B 1 20 ? -10.297 -21.828 -7.387 1 96.88 20 HIS B C 1
ATOM 1320 O O . HIS B 1 20 ? -9.211 -21.438 -6.957 1 96.88 20 HIS B O 1
ATOM 1326 N N . VAL B 1 21 ? -10.625 -21.984 -8.602 1 96.94 21 VAL B N 1
ATOM 1327 C CA . VAL B 1 21 ? -9.742 -21.391 -9.609 1 96.94 21 VAL B CA 1
ATOM 1328 C C . VAL B 1 21 ? -10.539 -20.5 -10.547 1 96.94 21 VAL B C 1
ATOM 1330 O O . VAL B 1 21 ? -11.727 -20.734 -10.781 1 96.94 21 VAL B O 1
ATOM 1333 N N . VAL B 1 22 ? -9.914 -19.438 -11.023 1 96.88 22 VAL B N 1
ATOM 1334 C CA . VAL B 1 22 ? -10.523 -18.5 -11.953 1 96.88 22 VAL B CA 1
ATOM 1335 C C . VAL B 1 22 ? -9.586 -18.266 -13.141 1 96.88 22 VAL B C 1
ATOM 1337 O O . VAL B 1 22 ? -8.43 -17.906 -12.961 1 96.88 22 VAL B O 1
ATOM 1340 N N . ASN B 1 23 ? -10.094 -18.578 -14.328 1 96.12 23 ASN B N 1
ATOM 1341 C CA . ASN B 1 23 ? -9.359 -18.203 -15.531 1 96.12 23 ASN B CA 1
ATOM 1342 C C . ASN B 1 23 ? -9.625 -16.75 -15.914 1 96.12 23 ASN B C 1
ATOM 1344 O O . ASN B 1 23 ? -10.695 -16.422 -16.422 1 96.12 23 ASN B O 1
ATOM 1348 N N . ALA B 1 24 ? -8.656 -15.938 -15.703 1 94.69 24 ALA B N 1
ATOM 1349 C CA . ALA B 1 24 ? -8.805 -14.492 -15.852 1 94.69 24 ALA B CA 1
ATOM 1350 C C . ALA B 1 24 ? -9.031 -14.109 -17.312 1 94.69 24 ALA B C 1
ATOM 1352 O O . ALA B 1 24 ? -9.438 -12.984 -17.609 1 94.69 24 ALA B O 1
ATOM 1353 N N . SER B 1 25 ? -8.734 -15.008 -18.219 1 93.81 25 SER B N 1
ATOM 1354 C CA . SER B 1 25 ? -8.961 -14.742 -19.641 1 93.81 25 SER B CA 1
ATOM 1355 C C . SER B 1 25 ? -10.398 -15.062 -20.047 1 93.81 25 SER B C 1
ATOM 1357 O O . SER B 1 25 ? -10.852 -14.656 -21.109 1 93.81 25 SER B O 1
ATOM 1359 N N . LYS B 1 26 ? -11.109 -15.703 -19.203 1 94.69 26 LYS B N 1
ATOM 1360 C CA . LYS B 1 26 ? -12.438 -16.188 -19.578 1 94.69 26 LYS B CA 1
ATOM 1361 C C . LYS B 1 26 ? -13.5 -15.664 -18.625 1 94.69 26 LYS B C 1
ATOM 1363 O O . LYS B 1 26 ? -14.688 -15.672 -18.938 1 94.69 26 LYS B O 1
ATOM 1368 N N . GLU B 1 27 ? -13.07 -15.398 -17.5 1 94.31 27 GLU B N 1
ATOM 1369 C CA . GLU B 1 27 ? -14 -15.016 -16.438 1 94.31 27 GLU B CA 1
ATOM 1370 C C . GLU B 1 27 ? -13.641 -13.664 -15.836 1 94.31 27 GLU B C 1
ATOM 1372 O O . GLU B 1 27 ? -12.477 -13.258 -15.875 1 94.31 27 GLU B O 1
ATOM 1377 N N . ASP B 1 28 ? -14.672 -13.008 -15.328 1 96.5 28 ASP B N 1
ATOM 1378 C CA . ASP B 1 28 ? -14.445 -11.781 -14.57 1 96.5 28 ASP B CA 1
ATOM 1379 C C . ASP B 1 28 ? -14.07 -12.094 -13.117 1 96.5 28 ASP B C 1
ATOM 1381 O O . ASP B 1 28 ? -14.883 -12.609 -12.359 1 96.5 28 ASP B O 1
ATOM 1385 N N . ILE B 1 29 ? -12.906 -11.75 -12.703 1 97.56 29 ILE B N 1
ATOM 1386 C CA . ILE B 1 29 ? -12.367 -12.125 -11.398 1 97.56 29 ILE B CA 1
ATOM 1387 C C . ILE B 1 29 ? -13.211 -11.484 -10.289 1 97.56 29 ILE B C 1
ATOM 1389 O O . ILE B 1 29 ? -13.562 -12.148 -9.312 1 97.56 29 ILE B O 1
ATOM 1393 N N . LYS B 1 30 ? -13.562 -10.242 -10.477 1 97.44 30 LYS B N 1
ATOM 1394 C CA . LYS B 1 30 ? -14.312 -9.523 -9.453 1 97.44 30 LYS B CA 1
ATOM 1395 C C . LYS B 1 30 ? -15.648 -10.203 -9.172 1 97.44 30 LYS B C 1
ATOM 1397 O O . LYS B 1 30 ? -16.016 -10.43 -8.016 1 97.44 30 LYS B O 1
ATOM 1402 N N . THR B 1 31 ? -16.344 -10.484 -10.211 1 97.69 31 THR B N 1
ATOM 1403 C CA . THR B 1 31 ? -17.625 -11.156 -10.078 1 97.69 31 THR B CA 1
ATOM 1404 C C . THR B 1 31 ? -17.484 -12.469 -9.312 1 97.69 31 THR B C 1
ATOM 1406 O O . THR B 1 31 ? -18.234 -12.742 -8.383 1 97.69 31 THR B O 1
ATOM 1409 N N . LYS B 1 32 ? -16.469 -13.234 -9.664 1 97.25 32 LYS B N 1
ATOM 1410 C CA . LYS B 1 32 ? -16.234 -14.516 -9.008 1 97.25 32 LYS B CA 1
ATOM 1411 C C . LYS B 1 32 ? -15.883 -14.32 -7.535 1 97.25 32 LYS B C 1
ATOM 1413 O O . LYS B 1 32 ? -16.375 -15.039 -6.668 1 97.25 32 LYS B O 1
ATOM 1418 N N . VAL B 1 33 ? -15.07 -13.383 -7.238 1 97.69 33 VAL B N 1
ATOM 1419 C CA . VAL B 1 33 ? -14.664 -13.07 -5.871 1 97.69 33 VAL B CA 1
ATOM 1420 C C . VAL B 1 33 ? -15.898 -12.734 -5.035 1 97.69 33 VAL B C 1
ATOM 1422 O O . VAL B 1 33 ? -16.078 -13.273 -3.941 1 97.69 33 VAL B O 1
ATOM 1425 N N . MET B 1 34 ? -16.75 -11.859 -5.578 1 97.75 34 MET B N 1
ATOM 1426 C CA . MET B 1 34 ? -17.906 -11.414 -4.824 1 97.75 34 MET B CA 1
ATOM 1427 C C . MET B 1 34 ? -18.891 -12.562 -4.621 1 97.75 34 MET B C 1
ATOM 1429 O O . MET B 1 34 ? -19.5 -12.688 -3.553 1 97.75 34 MET B O 1
ATOM 1433 N N . GLU B 1 35 ? -19 -13.375 -5.641 1 97.19 35 GLU B N 1
ATOM 1434 C CA . GLU B 1 35 ? -19.844 -14.562 -5.516 1 97.19 35 GLU B CA 1
ATOM 1435 C C . GLU B 1 35 ? -19.328 -15.492 -4.418 1 97.19 35 GLU B C 1
ATOM 1437 O O . GLU B 1 35 ? -20.109 -15.922 -3.555 1 97.19 35 GLU B O 1
ATOM 1442 N N . LEU B 1 36 ? -18.047 -15.703 -4.41 1 96.62 36 LEU B N 1
ATOM 1443 C CA . LEU B 1 36 ? -17.438 -16.672 -3.496 1 96.62 36 LEU B CA 1
ATOM 1444 C C . LEU B 1 36 ? -17.406 -16.125 -2.07 1 96.62 36 LEU B C 1
ATOM 1446 O O . LEU B 1 36 ? -17.359 -16.891 -1.109 1 96.62 36 LEU B O 1
ATOM 1450 N N . THR B 1 37 ? -17.531 -14.836 -1.905 1 97.19 37 THR B N 1
ATOM 1451 C CA . THR B 1 37 ? -17.359 -14.219 -0.591 1 97.19 37 THR B CA 1
ATOM 1452 C C . THR B 1 37 ? -18.672 -13.57 -0.129 1 97.19 37 THR B C 1
ATOM 1454 O O . THR B 1 37 ? -18.672 -12.828 0.855 1 97.19 37 THR B O 1
ATOM 1457 N N . HIS B 1 38 ? -19.672 -13.773 -0.938 1 97.62 38 HIS B N 1
ATOM 1458 C CA . HIS B 1 38 ? -20.984 -13.203 -0.646 1 97.62 38 HIS B CA 1
ATOM 1459 C C . HIS B 1 38 ? -20.922 -11.688 -0.533 1 97.62 38 HIS B C 1
ATOM 1461 O O . HIS B 1 38 ? -21.484 -11.102 0.398 1 97.62 38 HIS B O 1
ATOM 1467 N N . GLY B 1 39 ? -20.109 -11.156 -1.329 1 97.56 39 GLY B N 1
ATOM 1468 C CA . GLY B 1 39 ? -20.047 -9.711 -1.476 1 97.56 39 GLY B CA 1
ATOM 1469 C C . GLY B 1 39 ? -19.031 -9.062 -0.562 1 97.56 39 GLY B C 1
ATOM 1470 O O . GLY B 1 39 ? -18.828 -7.848 -0.607 1 97.56 39 GLY B O 1
ATOM 1471 N N . ASP B 1 40 ? -18.312 -9.812 0.219 1 97.62 40 ASP B N 1
ATOM 1472 C CA . ASP B 1 40 ? -17.422 -9.242 1.218 1 97.6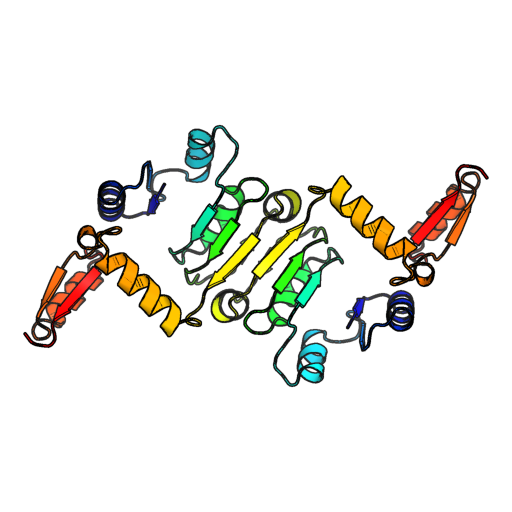2 40 ASP B CA 1
ATOM 1473 C C . ASP B 1 40 ? -16.078 -8.852 0.596 1 97.62 40 ASP B C 1
ATOM 1475 O O . ASP B 1 40 ? -15.523 -7.805 0.928 1 97.62 40 ASP B O 1
ATOM 1479 N N . GLY B 1 41 ? -15.492 -9.734 -0.297 1 98.12 41 GLY B N 1
ATOM 1480 C CA . GLY B 1 41 ? -14.188 -9.523 -0.901 1 98.12 41 GLY B CA 1
ATOM 1481 C C . GLY B 1 41 ? -13.102 -10.383 -0.284 1 98.12 41 GLY B C 1
ATOM 1482 O O . GLY B 1 41 ? -13.367 -11.164 0.634 1 98.12 41 GLY B O 1
ATOM 1483 N N . ILE B 1 42 ? -11.883 -10.203 -0.763 1 98.31 42 ILE B N 1
ATOM 1484 C CA . ILE B 1 42 ? -10.758 -11.047 -0.386 1 98.31 42 ILE B CA 1
ATOM 1485 C C . ILE B 1 42 ? -10.031 -10.438 0.81 1 98.31 42 ILE B C 1
ATOM 1487 O O . ILE B 1 42 ? -9.789 -9.234 0.844 1 98.31 42 ILE B O 1
ATOM 1491 N N . GLU B 1 43 ? -9.68 -11.273 1.713 1 98.25 43 GLU B N 1
ATOM 1492 C CA . GLU B 1 43 ? -8.953 -10.82 2.896 1 98.25 43 GLU B CA 1
ATOM 1493 C C . GLU B 1 43 ? -7.469 -10.641 2.598 1 98.25 43 GLU B C 1
ATOM 1495 O O . GLU B 1 43 ? -6.852 -9.68 3.059 1 98.25 43 GLU B O 1
ATOM 1500 N N . ARG B 1 44 ? -6.898 -11.562 1.882 1 98.62 44 ARG B N 1
ATOM 1501 C CA . ARG B 1 44 ? -5.469 -11.539 1.597 1 98.62 44 ARG B CA 1
ATOM 1502 C C . ARG B 1 44 ? -5.191 -11.898 0.141 1 98.62 44 ARG B C 1
ATOM 1504 O O . ARG B 1 44 ? -5.707 -12.906 -0.362 1 98.62 44 ARG B O 1
ATOM 1511 N N . ILE B 1 45 ? -4.465 -11.055 -0.501 1 98.5 45 ILE B N 1
ATOM 1512 C CA . ILE B 1 45 ? -4.062 -11.297 -1.884 1 98.5 45 ILE B CA 1
ATOM 1513 C C . ILE B 1 45 ? -2.541 -11.383 -1.972 1 98.5 45 ILE B C 1
ATOM 1515 O O . ILE B 1 45 ? -1.831 -10.547 -1.405 1 98.5 45 ILE B O 1
ATOM 1519 N N . ILE B 1 46 ? -2.033 -12.398 -2.549 1 97.88 46 ILE B N 1
ATOM 1520 C CA . ILE B 1 46 ? -0.648 -12.438 -3.008 1 97.88 46 ILE B CA 1
ATOM 1521 C C . ILE B 1 46 ? -0.598 -12.211 -4.516 1 97.88 46 ILE B C 1
ATOM 1523 O O . ILE B 1 46 ? -1.046 -13.055 -5.293 1 97.88 46 ILE B O 1
ATOM 1527 N N . GLU B 1 47 ? -0.153 -11.141 -4.91 1 97.62 47 GLU B N 1
ATOM 1528 C CA . GLU B 1 47 ? -0.013 -10.812 -6.328 1 97.62 47 GLU B CA 1
ATOM 1529 C C . GLU B 1 47 ? 1.364 -11.211 -6.848 1 97.62 47 GLU B C 1
ATOM 1531 O O . GLU B 1 47 ? 2.371 -10.594 -6.492 1 97.62 47 GLU B O 1
ATOM 1536 N N . ALA B 1 48 ? 1.406 -12.211 -7.629 1 94.62 48 ALA B N 1
ATOM 1537 C CA . ALA B 1 48 ? 2.68 -12.758 -8.086 1 94.62 48 ALA B CA 1
ATOM 1538 C C . ALA B 1 48 ? 2.729 -12.852 -9.609 1 94.62 48 ALA B C 1
ATOM 1540 O O . ALA B 1 48 ? 3.643 -13.453 -10.172 1 94.62 48 ALA B O 1
ATOM 1541 N N . SER B 1 49 ? 1.711 -12.297 -10.242 1 92.75 49 SER B N 1
ATOM 1542 C CA . SER B 1 49 ? 1.606 -12.477 -11.688 1 92.75 49 SER B CA 1
ATOM 1543 C C . SER B 1 49 ? 2.486 -11.477 -12.43 1 92.75 49 SER B C 1
ATOM 1545 O O . SER B 1 49 ? 2.92 -11.734 -13.555 1 92.75 49 SER B O 1
ATOM 1547 N N . GLY B 1 50 ? 2.625 -10.312 -11.875 1 93.88 50 GLY B N 1
ATOM 1548 C CA . GLY B 1 50 ? 3.318 -9.234 -12.562 1 93.88 50 GLY B CA 1
ATOM 1549 C C . GLY B 1 50 ? 2.439 -8.508 -13.562 1 93.88 50 GLY B C 1
ATOM 1550 O O . GLY B 1 50 ? 2.889 -7.566 -14.227 1 93.88 50 GLY B O 1
ATOM 1551 N N . SER B 1 51 ? 1.257 -8.938 -13.711 1 95.12 51 SER B N 1
ATOM 1552 C CA . SER B 1 51 ? 0.325 -8.25 -14.594 1 95.12 51 SER B CA 1
ATOM 1553 C C . SER B 1 51 ? -0.15 -6.934 -13.984 1 95.12 51 SER B C 1
ATOM 1555 O O . SER B 1 51 ? -0.823 -6.934 -12.953 1 95.12 51 SER B O 1
ATOM 1557 N N . ALA B 1 52 ? 0.086 -5.883 -14.703 1 96.62 52 ALA B N 1
ATOM 1558 C CA . ALA B 1 52 ? -0.317 -4.578 -14.188 1 96.62 52 ALA B CA 1
ATOM 1559 C C . ALA B 1 52 ? -1.837 -4.461 -14.117 1 96.62 52 ALA B C 1
ATOM 1561 O O . ALA B 1 52 ? -2.377 -3.891 -13.164 1 96.62 52 ALA B O 1
ATOM 1562 N N . SER B 1 53 ? -2.398 -4.945 -15.141 1 95.62 53 SER B N 1
ATOM 1563 C CA . SER B 1 53 ? -3.855 -4.859 -15.18 1 95.62 53 SER B CA 1
ATOM 1564 C C . SER B 1 53 ? -4.484 -5.629 -14.023 1 95.62 53 SER B C 1
ATOM 1566 O O . SER B 1 53 ? -5.414 -5.141 -13.375 1 95.62 53 SER B O 1
ATOM 1568 N N . LEU B 1 54 ? -3.998 -6.797 -13.734 1 95.5 54 LEU B N 1
ATOM 1569 C CA . LEU B 1 54 ? -4.531 -7.594 -12.633 1 95.5 54 LEU B CA 1
ATOM 1570 C C . LEU B 1 54 ? -4.254 -6.918 -11.297 1 95.5 54 LEU B C 1
ATOM 1572 O O . LEU B 1 54 ? -5.133 -6.863 -10.43 1 95.5 54 LEU B O 1
ATOM 1576 N N . LEU B 1 55 ? -3.045 -6.445 -11.195 1 97.19 55 LEU B N 1
ATOM 1577 C CA . LEU B 1 55 ? -2.699 -5.727 -9.977 1 97.19 55 LEU B CA 1
ATOM 1578 C C . LEU B 1 55 ? -3.656 -4.562 -9.734 1 97.19 55 LEU B C 1
ATOM 1580 O O . LEU B 1 55 ? -4.234 -4.438 -8.656 1 97.19 55 LEU B O 1
ATOM 1584 N N . ASN B 1 56 ? -3.812 -3.762 -10.703 1 98.25 56 ASN B N 1
ATOM 1585 C CA . ASN B 1 56 ? -4.652 -2.574 -10.586 1 98.25 56 ASN B CA 1
ATOM 1586 C C . ASN B 1 56 ? -6.094 -2.941 -10.242 1 98.25 56 ASN B C 1
ATOM 1588 O O . ASN B 1 56 ? -6.734 -2.27 -9.43 1 98.25 56 ASN B O 1
ATOM 1592 N N . GLU B 1 57 ? -6.547 -3.979 -10.766 1 97.25 57 GLU B N 1
ATOM 1593 C CA . GLU B 1 57 ? -7.918 -4.41 -10.516 1 97.25 57 GLU B CA 1
ATOM 1594 C C . GLU B 1 57 ? -8.055 -5.051 -9.133 1 97.25 57 GLU B C 1
ATOM 1596 O O . GLU B 1 57 ? -9.133 -5.051 -8.547 1 97.25 57 GLU B O 1
ATOM 1601 N N . SER B 1 58 ? -6.996 -5.598 -8.648 1 98.12 58 SER B N 1
ATOM 1602 C CA . SER B 1 58 ? -7.047 -6.41 -7.441 1 98.12 58 SER B CA 1
ATOM 1603 C C . SER B 1 58 ? -7.492 -5.582 -6.238 1 98.12 58 SER B C 1
ATOM 1605 O O . SER B 1 58 ? -8.062 -6.117 -5.289 1 98.12 58 SER B O 1
ATOM 1607 N N . PHE B 1 59 ? -7.297 -4.324 -6.305 1 98.56 59 PHE B N 1
ATOM 1608 C CA . PHE B 1 59 ? -7.723 -3.457 -5.215 1 98.56 59 PHE B CA 1
ATOM 1609 C C . PHE B 1 59 ? -9.234 -3.506 -5.043 1 98.56 59 PHE B C 1
ATOM 1611 O O . PHE B 1 59 ? -9.742 -3.311 -3.938 1 98.56 59 PHE B O 1
ATOM 1618 N N . THR B 1 60 ? -9.906 -3.732 -6.086 1 98.38 60 THR B N 1
ATOM 1619 C CA . THR B 1 60 ? -11.367 -3.773 -6.027 1 98.38 60 THR B CA 1
ATOM 1620 C C . THR B 1 60 ? -11.844 -5.09 -5.422 1 98.38 60 THR B C 1
ATOM 1622 O O . THR B 1 60 ? -13.008 -5.211 -5.031 1 98.38 60 THR B O 1
ATOM 1625 N N . TRP B 1 61 ? -10.922 -6.066 -5.336 1 98.38 61 TRP B N 1
ATOM 1626 C CA . TRP B 1 61 ? -11.312 -7.391 -4.859 1 98.38 61 TRP B CA 1
ATOM 1627 C C . TRP B 1 61 ? -11.219 -7.465 -3.338 1 98.38 61 TRP B C 1
ATOM 1629 O O . TRP B 1 61 ? -11.789 -8.367 -2.721 1 98.38 61 TRP B O 1
ATOM 1639 N N . LEU B 1 62 ? -10.484 -6.598 -2.734 1 98.5 62 LEU B N 1
ATOM 1640 C CA . LEU B 1 62 ? -10.195 -6.664 -1.306 1 98.5 62 LEU B CA 1
ATOM 1641 C C . LEU B 1 62 ? -11.422 -6.277 -0.484 1 98.5 62 LEU B C 1
ATOM 1643 O O . LEU B 1 62 ? -12.164 -5.367 -0.857 1 98.5 62 LEU B O 1
ATOM 1647 N N . ARG B 1 63 ? -11.562 -6.895 0.587 1 98.12 63 ARG B N 1
ATOM 1648 C CA . ARG B 1 63 ? -12.539 -6.453 1.581 1 98.12 63 ARG B CA 1
ATOM 1649 C C . ARG B 1 63 ? -11.969 -5.332 2.443 1 98.12 63 ARG B C 1
ATOM 1651 O O . ARG B 1 63 ? -10.781 -5.008 2.35 1 98.12 63 ARG B O 1
ATOM 1658 N N . LYS B 1 64 ? -12.789 -4.762 3.258 1 96.81 64 LYS B N 1
ATOM 1659 C CA . LYS B 1 64 ? -12.281 -3.832 4.262 1 96.81 64 LYS B CA 1
ATOM 1660 C C . LYS B 1 64 ? -11.258 -4.504 5.168 1 96.81 64 LYS B C 1
ATOM 1662 O O . LYS B 1 64 ? -11.461 -5.641 5.605 1 96.81 64 LYS B O 1
ATOM 1667 N N . GLY B 1 65 ? -10.172 -3.84 5.367 1 96.88 65 GLY B N 1
ATOM 1668 C CA . GLY B 1 65 ? -9.094 -4.406 6.164 1 96.88 65 GLY B CA 1
ATOM 1669 C C . GLY B 1 65 ? -8.242 -5.398 5.395 1 96.88 65 GLY B C 1
ATOM 1670 O O . GLY B 1 65 ? -7.371 -6.055 5.969 1 96.88 65 GLY B O 1
ATOM 1671 N N . GLY B 1 66 ? -8.523 -5.531 4.094 1 98.06 66 GLY B N 1
ATOM 1672 C CA . GLY B 1 66 ? -7.797 -6.48 3.268 1 98.06 66 GLY B CA 1
ATOM 1673 C C . GLY B 1 66 ? -6.309 -6.191 3.199 1 98.06 66 GLY B C 1
ATOM 1674 O O . GLY B 1 66 ? -5.879 -5.059 3.439 1 98.06 66 GLY B O 1
ATOM 1675 N N . GLN B 1 67 ? -5.547 -7.211 2.889 1 98.62 67 GLN B N 1
ATOM 1676 C CA . GLN B 1 67 ? -4.094 -7.109 2.779 1 98.62 67 GLN B CA 1
ATOM 1677 C C . GLN B 1 67 ? -3.602 -7.684 1.453 1 98.62 67 GLN B C 1
ATOM 1679 O O . GLN B 1 67 ? -4.129 -8.688 0.97 1 98.62 67 GLN B O 1
ATOM 1684 N N . MET B 1 68 ? -2.623 -7.023 0.949 1 98.56 68 MET B N 1
ATOM 1685 C CA . MET B 1 68 ? -2.035 -7.477 -0.309 1 98.56 68 MET B CA 1
ATOM 1686 C C . MET B 1 68 ? -0.514 -7.523 -0.214 1 98.56 68 MET B C 1
ATOM 1688 O O . MET B 1 68 ? 0.105 -6.609 0.333 1 98.56 68 MET B O 1
ATOM 1692 N N . MET B 1 69 ? 0.003 -8.594 -0.608 1 97.88 69 MET B N 1
ATOM 1693 C CA . MET B 1 69 ? 1.444 -8.727 -0.805 1 97.88 69 MET B CA 1
ATOM 1694 C C . MET B 1 69 ? 1.797 -8.688 -2.287 1 97.88 69 MET B C 1
ATOM 1696 O O . MET B 1 69 ? 1.231 -9.438 -3.084 1 97.88 69 MET B O 1
ATOM 1700 N N . LEU B 1 70 ? 2.65 -7.832 -2.57 1 97.31 70 LEU B N 1
ATOM 1701 C CA . LEU B 1 70 ? 3.053 -7.648 -3.961 1 97.31 70 LEU B CA 1
ATOM 1702 C C . LEU B 1 70 ? 4.434 -8.25 -4.211 1 97.31 70 LEU B C 1
ATOM 1704 O O . LEU B 1 70 ? 5.434 -7.75 -3.691 1 97.31 70 LEU B O 1
ATOM 1708 N N . ILE B 1 71 ? 4.457 -9.242 -5.02 1 93.69 71 ILE B N 1
ATOM 1709 C CA . ILE B 1 71 ? 5.691 -9.945 -5.363 1 93.69 71 ILE B CA 1
ATOM 1710 C C . ILE B 1 71 ? 5.973 -9.789 -6.855 1 93.69 71 ILE B C 1
ATOM 1712 O O . ILE B 1 71 ? 7.133 -9.695 -7.266 1 93.69 71 ILE B O 1
ATOM 1716 N N . GLY B 1 72 ? 4.898 -9.773 -7.621 1 94.19 72 GLY B N 1
ATOM 1717 C CA . GLY B 1 72 ? 5.047 -9.641 -9.062 1 94.19 72 GLY B CA 1
ATOM 1718 C C . GLY B 1 72 ? 5.656 -8.312 -9.477 1 94.19 72 GLY B C 1
ATOM 1719 O O . GLY B 1 72 ? 5.617 -7.34 -8.727 1 94.19 72 GLY B O 1
ATOM 1720 N N . VAL B 1 73 ? 6.219 -8.328 -10.656 1 95.38 73 VAL B N 1
ATOM 1721 C CA . VAL B 1 73 ? 6.867 -7.129 -11.18 1 95.38 73 VAL B CA 1
ATOM 1722 C C . VAL B 1 73 ? 6.098 -6.617 -12.398 1 95.38 73 VAL B C 1
ATOM 1724 O O . VAL B 1 73 ? 6.32 -7.078 -13.516 1 95.38 73 VAL B O 1
ATOM 1727 N N . PRO B 1 74 ? 5.254 -5.629 -12.133 1 95.81 74 PRO B N 1
ATOM 1728 C CA . PRO B 1 74 ? 4.469 -5.113 -13.258 1 95.81 74 PRO B CA 1
ATOM 1729 C C . PRO B 1 74 ? 5.293 -4.262 -14.219 1 95.81 74 PRO B C 1
ATOM 1731 O O . PRO B 1 74 ? 6.246 -3.602 -13.797 1 95.81 74 PRO B O 1
ATOM 1734 N N . LYS B 1 75 ? 4.859 -4.246 -15.461 1 94.69 75 LYS B N 1
ATOM 1735 C CA . LYS B 1 75 ? 5.57 -3.484 -16.484 1 94.69 75 LYS B CA 1
ATOM 1736 C C . LYS B 1 75 ? 4.824 -2.199 -16.828 1 94.69 75 LYS B C 1
ATOM 1738 O O . LYS B 1 75 ? 5.105 -1.563 -17.844 1 94.69 75 LYS B O 1
ATOM 1743 N N . ALA B 1 76 ? 3.869 -1.863 -16.203 1 97.81 76 ALA B N 1
ATOM 1744 C CA . ALA B 1 76 ? 3.076 -0.646 -16.359 1 97.81 76 ALA B CA 1
ATOM 1745 C C . ALA B 1 76 ? 2.783 -0.013 -15 1 97.81 76 ALA B C 1
ATOM 1747 O O . ALA B 1 76 ? 3.02 -0.627 -13.953 1 97.81 76 ALA B O 1
ATOM 1748 N N . PRO B 1 77 ? 2.277 1.196 -14.977 1 98.25 77 PRO B N 1
ATOM 1749 C CA . PRO B 1 77 ? 2.084 1.919 -13.719 1 98.25 77 PRO B CA 1
ATOM 1750 C C . PRO B 1 77 ? 1.054 1.254 -12.812 1 98.25 77 PRO B C 1
ATOM 1752 O O . PRO B 1 77 ? 0.156 0.559 -13.289 1 98.25 77 PRO B O 1
ATOM 1755 N N . LEU B 1 78 ? 1.311 1.412 -11.562 1 98.38 78 LEU B N 1
ATOM 1756 C CA . LEU B 1 78 ? 0.254 1.167 -10.586 1 98.38 78 LEU B CA 1
ATOM 1757 C C . LEU B 1 78 ? -0.816 2.252 -10.664 1 98.38 78 LEU B C 1
ATOM 1759 O O . LEU B 1 78 ? -0.505 3.441 -10.586 1 98.38 78 LEU B O 1
ATOM 1763 N N . HIS B 1 79 ? -1.991 1.848 -10.844 1 98.5 79 HIS B N 1
ATOM 1764 C CA . HIS B 1 79 ? -3.086 2.797 -11.016 1 98.5 79 HIS B CA 1
ATOM 1765 C C . HIS B 1 79 ? -4.348 2.312 -10.305 1 98.5 79 HIS B C 1
ATOM 1767 O O . HIS B 1 79 ? -4.844 1.22 -10.594 1 98.5 79 HIS B O 1
ATOM 1773 N N . VAL B 1 80 ? -4.797 3.098 -9.422 1 98.44 80 VAL B N 1
ATOM 1774 C CA . VAL B 1 80 ? -6.09 2.865 -8.781 1 98.44 80 VAL B CA 1
ATOM 1775 C C . VAL B 1 80 ? -7.023 4.039 -9.062 1 98.44 80 VAL B C 1
ATOM 1777 O O . VAL B 1 80 ? -6.836 5.133 -8.516 1 98.44 80 VAL B O 1
ATOM 1780 N N . GLU B 1 81 ? -7.98 3.775 -9.852 1 97.94 81 GLU B N 1
ATOM 1781 C CA . GLU B 1 81 ? -8.875 4.84 -10.305 1 97.94 81 GLU B CA 1
ATOM 1782 C C . GLU B 1 81 ? -9.625 5.461 -9.125 1 97.94 81 GLU B C 1
ATOM 1784 O O . GLU B 1 81 ? -9.633 6.684 -8.961 1 97.94 81 GLU B O 1
ATOM 1789 N N . ASN B 1 82 ? -10.297 4.652 -8.367 1 97.5 82 ASN B N 1
ATOM 1790 C CA . ASN B 1 82 ? -11.055 5.141 -7.215 1 97.5 82 ASN B CA 1
ATOM 1791 C C . ASN B 1 82 ? -10.32 4.855 -5.906 1 97.5 82 ASN B C 1
ATOM 1793 O O . ASN B 1 82 ? -10.711 3.963 -5.152 1 97.5 82 ASN B O 1
ATOM 1797 N N . VAL B 1 83 ? -9.398 5.625 -5.598 1 97.31 83 VAL B N 1
ATOM 1798 C CA . VAL B 1 83 ? -8.5 5.418 -4.465 1 97.31 83 VAL B CA 1
ATOM 1799 C C . VAL B 1 83 ? -9.281 5.535 -3.16 1 97.31 83 VAL B C 1
ATOM 1801 O O . VAL B 1 83 ? -8.992 4.828 -2.189 1 97.31 83 VAL B O 1
ATOM 1804 N N . VAL B 1 84 ? -10.25 6.375 -3.131 1 96.75 84 VAL B N 1
ATOM 1805 C CA . VAL B 1 84 ? -11.039 6.559 -1.916 1 96.75 84 VAL B CA 1
ATOM 1806 C C . VAL B 1 84 ? -11.805 5.277 -1.598 1 96.75 84 VAL B C 1
ATOM 1808 O O . VAL B 1 84 ? -11.703 4.746 -0.49 1 96.75 84 VAL B O 1
ATOM 1811 N N . ARG B 1 85 ? -12.414 4.738 -2.533 1 97.06 85 ARG B N 1
ATOM 1812 C CA . ARG B 1 85 ? -13.25 3.559 -2.346 1 97.06 85 ARG B CA 1
ATOM 1813 C C . ARG B 1 85 ? -12.398 2.309 -2.148 1 97.06 85 ARG B C 1
ATOM 1815 O O . ARG B 1 85 ? -12.672 1.499 -1.261 1 97.06 85 ARG B O 1
ATOM 1822 N N . ASP B 1 86 ? -11.344 2.125 -2.877 1 98 86 ASP B N 1
ATOM 1823 C CA . ASP B 1 86 ? -10.695 0.823 -2.992 1 98 86 ASP B CA 1
ATOM 1824 C C . ASP B 1 86 ? -9.445 0.758 -2.121 1 98 86 ASP B C 1
ATOM 1826 O O . ASP B 1 86 ? -8.867 -0.316 -1.931 1 98 86 ASP B O 1
ATOM 1830 N N . VAL B 1 87 ? -9.023 1.922 -1.543 1 98.06 87 VAL B N 1
ATOM 1831 C CA . VAL B 1 87 ? -7.82 1.938 -0.722 1 98.06 87 VAL B CA 1
ATOM 1832 C C . VAL B 1 87 ? -8.133 2.549 0.642 1 98.06 87 VAL B C 1
ATOM 1834 O O . VAL B 1 87 ? -8.023 1.879 1.671 1 98.06 87 VAL B O 1
ATOM 1837 N N . ILE B 1 88 ? -8.633 3.752 0.601 1 96.69 88 ILE B N 1
ATOM 1838 C CA . ILE B 1 88 ? -8.797 4.5 1.843 1 96.69 88 ILE B CA 1
ATOM 1839 C C . ILE B 1 88 ? -9.922 3.889 2.672 1 96.69 88 ILE B C 1
ATOM 1841 O O . ILE B 1 88 ? -9.703 3.469 3.811 1 96.69 88 ILE B O 1
ATOM 1845 N N . GLN B 1 89 ? -11.062 3.779 2.092 1 95.62 89 GLN B N 1
ATOM 1846 C CA . GLN B 1 89 ? -12.234 3.32 2.832 1 95.62 89 GLN B CA 1
ATOM 1847 C C . GLN B 1 89 ? -12.094 1.856 3.234 1 95.62 89 GLN B C 1
ATOM 1849 O O . GLN B 1 89 ? -12.727 1.405 4.188 1 95.62 89 GLN B O 1
ATOM 1854 N N . LYS B 1 90 ? -11.25 1.126 2.553 1 96.38 90 LYS B N 1
ATOM 1855 C CA . LYS B 1 90 ? -11.062 -0.285 2.873 1 96.38 90 LYS B CA 1
ATOM 1856 C C . LYS B 1 90 ? -9.977 -0.465 3.93 1 96.38 90 LYS B C 1
ATOM 1858 O O . LYS B 1 90 ? -9.797 -1.56 4.469 1 96.38 90 LYS B O 1
ATOM 1863 N N . SER B 1 91 ? -9.234 0.627 4.203 1 96.5 91 SER B N 1
ATOM 1864 C CA . SER B 1 91 ? -8.172 0.526 5.195 1 96.5 91 SER B CA 1
ATOM 1865 C C . SER B 1 91 ? -7.262 -0.663 4.91 1 96.5 91 SER B C 1
ATOM 1867 O O . SER B 1 91 ? -7.039 -1.506 5.785 1 96.5 91 SER B O 1
ATOM 1869 N N . ILE B 1 92 ? -6.664 -0.69 3.756 1 98 92 ILE B N 1
ATOM 1870 C CA . ILE B 1 92 ? -5.902 -1.857 3.32 1 98 92 ILE B CA 1
ATOM 1871 C C . ILE B 1 92 ? -4.457 -1.742 3.801 1 98 92 ILE B C 1
ATOM 1873 O O . ILE B 1 92 ? -4.023 -0.67 4.23 1 98 92 ILE B O 1
ATOM 1877 N N . THR B 1 93 ? -3.814 -2.814 3.74 1 98.56 93 THR B N 1
ATOM 1878 C CA . THR B 1 93 ? -2.363 -2.879 3.877 1 98.56 93 THR B CA 1
ATOM 1879 C C . THR B 1 93 ? -1.73 -3.494 2.633 1 98.56 93 THR B C 1
ATOM 1881 O O . THR B 1 93 ? -2.139 -4.57 2.191 1 98.56 93 THR B O 1
ATOM 1884 N N . LEU B 1 94 ? -0.829 -2.771 2.031 1 98.69 94 LEU B N 1
ATOM 1885 C CA . LEU B 1 94 ? -0.044 -3.264 0.905 1 98.69 94 LEU B CA 1
ATOM 1886 C C . LEU B 1 94 ? 1.427 -3.398 1.285 1 98.69 94 LEU B C 1
ATOM 1888 O O . LEU B 1 94 ? 2.029 -2.453 1.801 1 98.69 94 LEU B O 1
ATOM 1892 N N . LYS B 1 95 ? 1.957 -4.547 1.076 1 98.06 95 LYS B N 1
ATOM 1893 C CA . LYS B 1 95 ? 3.383 -4.793 1.277 1 98.06 95 LYS B CA 1
ATOM 1894 C C . LYS B 1 95 ? 4.027 -5.348 0.011 1 98.06 95 LYS B C 1
ATOM 1896 O O . LYS B 1 95 ? 3.488 -6.262 -0.618 1 98.06 95 LYS B O 1
ATOM 1901 N N . SER B 1 96 ? 5.043 -4.734 -0.344 1 97.19 96 SER B N 1
ATOM 1902 C CA . SER B 1 96 ? 5.816 -5.305 -1.443 1 97.19 96 SER B CA 1
ATOM 1903 C C . SER B 1 96 ? 7.039 -6.055 -0.93 1 97.19 96 SER B C 1
ATOM 1905 O O . SER B 1 96 ? 7.57 -5.73 0.135 1 97.19 96 SER B O 1
ATOM 1907 N N . VAL B 1 97 ? 7.43 -7.012 -1.623 1 91.31 97 VAL B N 1
ATOM 1908 C CA . VAL B 1 97 ? 8.547 -7.855 -1.22 1 91.31 97 VAL B CA 1
ATOM 1909 C C . VAL B 1 97 ? 9.594 -7.898 -2.336 1 91.31 97 VAL B C 1
ATOM 1911 O O . VAL B 1 97 ? 9.258 -8.141 -3.498 1 91.31 97 VAL B O 1
ATOM 1914 N N . HIS B 1 98 ? 10.727 -7.566 -1.879 1 87.69 98 HIS B N 1
ATOM 1915 C CA . HIS B 1 98 ? 11.867 -7.664 -2.785 1 87.69 98 HIS B CA 1
ATOM 1916 C C . HIS B 1 98 ? 13.086 -8.227 -2.068 1 87.69 98 HIS B C 1
ATOM 1918 O O . HIS B 1 98 ? 13.625 -7.59 -1.157 1 87.69 98 HIS B O 1
ATOM 1924 N N . GLY B 1 99 ? 13.664 -9.359 -2.328 1 74.19 99 GLY B N 1
ATOM 1925 C CA . GLY B 1 99 ? 14.859 -10.117 -2 1 74.19 99 GLY B CA 1
ATOM 1926 C C . GLY B 1 99 ? 15.453 -9.75 -0.652 1 74.19 99 GLY B C 1
ATOM 1927 O O . GLY B 1 99 ? 16.609 -10.07 -0.363 1 74.19 99 GLY B O 1
ATOM 1928 N N . ARG B 1 100 ? 14.984 -9.211 0.459 1 64.69 100 ARG B N 1
ATOM 1929 C CA . ARG B 1 100 ? 15.68 -8.625 1.6 1 64.69 100 ARG B CA 1
ATOM 1930 C C . ARG B 1 100 ? 15.969 -9.672 2.666 1 64.69 100 ARG B C 1
ATOM 1932 O O . ARG B 1 100 ? 16.891 -9.508 3.473 1 64.69 100 ARG B O 1
ATOM 1939 N N . ARG B 1 101 ? 15.195 -10.617 2.777 1 71.81 101 ARG B N 1
ATOM 1940 C CA . ARG B 1 101 ? 15.477 -11.508 3.896 1 71.81 101 ARG B CA 1
ATOM 1941 C C . ARG B 1 101 ? 15.906 -12.891 3.406 1 71.81 101 ARG B C 1
ATOM 1943 O O . ARG B 1 101 ? 15.406 -13.906 3.883 1 71.81 101 ARG B O 1
ATOM 1950 N N . ILE B 1 102 ? 16.812 -12.836 2.545 1 70.88 102 ILE B N 1
ATOM 1951 C CA . ILE B 1 102 ? 17.172 -13.961 1.69 1 70.88 102 ILE B CA 1
ATOM 1952 C C . ILE B 1 102 ? 17.5 -15.18 2.553 1 70.88 102 ILE B C 1
ATOM 1954 O O . ILE B 1 102 ? 16.828 -16.203 2.471 1 70.88 102 ILE B O 1
ATOM 1958 N N . PHE B 1 103 ? 18.266 -15.055 3.518 1 76.25 103 PHE B N 1
ATOM 1959 C CA . PHE B 1 103 ? 18.734 -16.234 4.242 1 76.25 103 PHE B CA 1
ATOM 1960 C C . PHE B 1 103 ? 17.625 -16.781 5.137 1 76.25 103 PHE B C 1
ATOM 1962 O O . PHE B 1 103 ? 17.328 -17.984 5.105 1 76.25 103 PHE B O 1
ATOM 1969 N N . ALA B 1 104 ? 17.031 -15.836 5.84 1 82.25 104 ALA B N 1
ATOM 1970 C CA . ALA B 1 104 ? 15.961 -16.281 6.73 1 82.25 104 ALA B CA 1
ATOM 1971 C C . ALA B 1 104 ? 14.82 -16.906 5.945 1 82.25 104 ALA B C 1
ATOM 1973 O O . ALA B 1 104 ? 14.242 -17.922 6.371 1 82.25 104 ALA B O 1
ATOM 1974 N N . THR B 1 105 ? 14.602 -16.406 4.852 1 81.69 105 THR B N 1
ATOM 1975 C CA . THR B 1 105 ? 13.5 -16.922 4.051 1 81.69 105 THR B CA 1
ATOM 1976 C C . THR B 1 105 ? 13.867 -18.266 3.422 1 81.69 105 THR B C 1
ATOM 1978 O O . THR B 1 105 ? 13.023 -19.156 3.307 1 81.69 105 THR B O 1
ATOM 1981 N N . TRP B 1 106 ? 15.117 -18.359 3.139 1 79.69 106 TRP B N 1
ATOM 1982 C CA . TRP B 1 106 ? 15.578 -19.625 2.578 1 79.69 106 TRP B CA 1
ATOM 1983 C C . TRP B 1 106 ? 15.469 -20.75 3.605 1 79.69 106 TRP B C 1
ATOM 1985 O O . TRP B 1 106 ? 15.031 -21.859 3.283 1 79.69 106 TRP B O 1
ATOM 1995 N N . GLN B 1 107 ? 15.836 -20.406 4.746 1 86.25 107 GLN B N 1
ATOM 1996 C CA . GLN B 1 107 ? 15.766 -21.391 5.82 1 86.25 107 GLN B CA 1
ATOM 1997 C C . GLN B 1 107 ? 14.32 -21.781 6.105 1 86.25 107 GLN B C 1
ATOM 1999 O O . GLN B 1 107 ? 14.016 -22.969 6.277 1 86.25 107 GLN B O 1
ATOM 2004 N N . ALA B 1 108 ? 13.523 -20.828 6.102 1 85.06 108 ALA B N 1
ATOM 2005 C CA . ALA B 1 108 ? 12.109 -21.078 6.348 1 85.06 108 ALA B CA 1
ATOM 2006 C C . ALA B 1 108 ? 11.5 -21.922 5.234 1 85.06 108 ALA B C 1
ATOM 2008 O O . ALA B 1 108 ? 10.766 -22.875 5.504 1 85.06 108 ALA B O 1
ATOM 2009 N N . CYS B 1 109 ? 11.883 -21.578 4.078 1 84.62 109 CYS B N 1
ATOM 2010 C CA . CYS B 1 109 ? 11.375 -22.312 2.932 1 84.62 109 CYS B CA 1
ATOM 2011 C C . CYS B 1 109 ? 11.875 -23.75 2.949 1 84.62 109 CYS B C 1
ATOM 2013 O O . CYS B 1 109 ? 11.102 -24.688 2.709 1 84.62 109 CYS B O 1
ATOM 2015 N N . LYS B 1 110 ? 13.086 -23.859 3.256 1 87 110 LYS B N 1
ATOM 2016 C CA . LYS B 1 110 ? 13.672 -25.188 3.334 1 87 110 LYS B CA 1
ATOM 2017 C C . LYS B 1 110 ? 12.945 -26.047 4.363 1 87 110 LYS B C 1
ATOM 2019 O O . LYS B 1 110 ? 12.648 -27.219 4.105 1 87 110 LYS B O 1
ATOM 2024 N N . SER B 1 111 ? 12.719 -25.469 5.422 1 90.06 111 SER B N 1
ATOM 2025 C CA . SER B 1 111 ? 12.031 -26.188 6.488 1 90.06 111 SER B CA 1
ATOM 2026 C C . SER B 1 111 ? 10.625 -26.594 6.066 1 90.06 111 SER B C 1
ATOM 2028 O O . SER B 1 111 ? 10.188 -27.719 6.348 1 90.06 111 SER B O 1
ATOM 2030 N N . LEU B 1 112 ? 9.961 -25.75 5.375 1 86.62 112 LEU B N 1
ATOM 2031 C CA . LEU B 1 112 ? 8.602 -26.031 4.91 1 86.62 112 LEU B CA 1
ATOM 2032 C C . LEU B 1 112 ? 8.594 -27.172 3.898 1 86.62 112 LEU B C 1
ATOM 2034 O O . LEU B 1 112 ? 7.73 -28.047 3.951 1 86.62 112 LEU B O 1
ATOM 2038 N N . LEU B 1 113 ? 9.562 -27.203 3.115 1 85.94 113 LEU B N 1
ATOM 2039 C CA . LEU B 1 113 ? 9.664 -28.234 2.098 1 85.94 113 LEU B CA 1
ATOM 2040 C C . LEU B 1 113 ? 10.055 -29.578 2.723 1 85.94 113 LEU B C 1
ATOM 2042 O O . LEU B 1 113 ? 9.492 -30.609 2.369 1 85.94 113 LEU B O 1
ATOM 2046 N N . ALA B 1 114 ? 10.898 -29.469 3.691 1 89.56 114 ALA B N 1
ATOM 2047 C CA . ALA B 1 114 ? 11.406 -30.688 4.332 1 89.56 114 ALA B CA 1
ATOM 2048 C C . ALA B 1 114 ? 10.344 -31.328 5.207 1 89.56 114 ALA B C 1
ATOM 2050 O O . ALA B 1 114 ? 10.312 -32.562 5.344 1 89.56 114 ALA B O 1
ATOM 2051 N N . SER B 1 115 ? 9.539 -30.578 5.773 1 88.88 115 SER B N 1
ATOM 2052 C CA . SER B 1 115 ? 8.5 -31.094 6.66 1 88.88 115 SER B CA 1
ATOM 2053 C C . SER B 1 115 ? 7.418 -31.828 5.875 1 88.88 115 SER B C 1
ATOM 2055 O O . SER B 1 115 ? 6.625 -32.562 6.453 1 88.88 115 SER B O 1
ATOM 2057 N N . GLY B 1 116 ? 7.281 -31.547 4.57 1 85.06 116 GLY B N 1
ATOM 2058 C CA . GLY B 1 116 ? 6.262 -32.156 3.725 1 85.06 116 GLY B CA 1
ATOM 2059 C C . GLY B 1 116 ? 4.934 -31.422 3.777 1 85.06 116 GLY B C 1
ATOM 2060 O O . GLY B 1 116 ? 3.949 -31.859 3.188 1 85.06 116 GLY B O 1
ATOM 2061 N N . GLU B 1 117 ? 4.969 -30.375 4.496 1 84.19 117 GLU B N 1
ATOM 2062 C CA . GLU B 1 117 ? 3.736 -29.609 4.609 1 84.19 117 GLU B CA 1
ATOM 2063 C C . GLU B 1 117 ? 3.311 -29.047 3.254 1 84.19 117 GLU B C 1
ATOM 2065 O O . GLU B 1 117 ? 2.121 -28.844 3.004 1 84.19 117 GLU B O 1
ATOM 2070 N N . ILE B 1 118 ? 4.371 -28.781 2.449 1 85.12 118 ILE B N 1
ATOM 2071 C CA . ILE B 1 118 ? 4.102 -28.281 1.102 1 85.12 118 ILE B CA 1
ATOM 2072 C C . ILE B 1 118 ? 4.758 -29.203 0.075 1 85.12 118 ILE B C 1
ATOM 2074 O O . ILE B 1 118 ? 5.945 -29.516 0.179 1 85.12 118 ILE B O 1
ATOM 2078 N N . ASP B 1 119 ? 4 -29.672 -0.762 1 87.25 119 ASP B N 1
ATOM 2079 C CA . ASP B 1 119 ? 4.516 -30.469 -1.871 1 87.25 119 ASP B CA 1
ATOM 2080 C C . ASP B 1 119 ? 4.605 -29.641 -3.15 1 87.25 119 ASP B C 1
ATOM 2082 O O . ASP B 1 119 ? 3.582 -29.266 -3.73 1 87.25 119 ASP B O 1
ATOM 2086 N N . VAL B 1 120 ? 5.805 -29.375 -3.598 1 87.62 120 VAL B N 1
ATOM 2087 C CA . VAL B 1 120 ? 5.977 -28.5 -4.75 1 87.62 120 VAL B CA 1
ATOM 2088 C C . VAL B 1 120 ? 6.227 -29.328 -6.004 1 87.62 120 VAL B C 1
ATOM 2090 O O . VAL B 1 120 ? 6.379 -28.781 -7.102 1 87.62 120 VAL B O 1
ATOM 2093 N N . ARG B 1 121 ? 6.203 -30.562 -5.906 1 86.56 121 ARG B N 1
ATOM 2094 C CA . ARG B 1 121 ? 6.527 -31.438 -7.027 1 86.56 121 ARG B CA 1
ATOM 2095 C C . ARG B 1 121 ? 5.57 -31.219 -8.188 1 86.56 121 ARG B C 1
ATOM 2097 O O . ARG B 1 121 ? 5.98 -31.234 -9.352 1 86.56 121 ARG B O 1
ATOM 2104 N N . PRO B 1 122 ? 4.34 -30.922 -7.859 1 87.25 122 PRO B N 1
ATOM 2105 C CA . PRO B 1 122 ? 3.406 -30.75 -8.977 1 87.25 122 PRO B CA 1
ATOM 2106 C C . PRO B 1 122 ? 3.76 -29.562 -9.875 1 87.25 122 PRO B C 1
ATOM 2108 O O . PRO B 1 122 ? 3.344 -29.516 -11.031 1 87.25 122 PRO B O 1
ATOM 2111 N N . ILE B 1 123 ? 4.5 -28.641 -9.383 1 88.81 123 ILE B N 1
ATOM 2112 C CA . ILE B 1 123 ? 4.785 -27.484 -10.211 1 88.81 123 ILE B CA 1
ATOM 2113 C C . ILE B 1 123 ? 6.012 -27.75 -11.078 1 88.81 123 ILE B C 1
ATOM 2115 O O . ILE B 1 123 ? 6.301 -27 -12.008 1 88.81 123 ILE B O 1
ATOM 2119 N N . VAL B 1 124 ? 6.762 -28.812 -10.734 1 89.75 124 VAL B N 1
ATOM 2120 C CA . VAL B 1 124 ? 7.879 -29.219 -11.586 1 89.75 124 VAL B CA 1
ATOM 2121 C C . VAL B 1 124 ? 7.348 -29.938 -12.82 1 89.75 124 VAL B C 1
ATOM 2123 O O . VAL B 1 124 ? 6.953 -31.094 -12.75 1 89.75 124 VAL B O 1
ATOM 2126 N N . SER B 1 125 ? 7.418 -29.266 -13.859 1 87 125 SER B N 1
ATOM 2127 C CA . SER B 1 125 ? 6.781 -29.781 -15.07 1 87 125 SER B CA 1
ATOM 2128 C C . SER B 1 125 ? 7.754 -30.625 -15.891 1 87 125 SER B C 1
ATOM 2130 O O . SER B 1 125 ? 7.348 -31.562 -16.578 1 87 125 SER B O 1
ATOM 2132 N N . HIS B 1 126 ? 9.078 -30.125 -15.812 1 90.31 126 HIS B N 1
ATOM 2133 C CA . HIS B 1 126 ? 10.086 -30.797 -16.625 1 90.31 126 HIS B CA 1
ATOM 2134 C C . HIS B 1 126 ? 11.422 -30.875 -15.898 1 90.31 126 HIS B C 1
ATOM 2136 O O . HIS B 1 126 ? 11.742 -30.016 -15.086 1 90.31 126 HIS B O 1
ATOM 2142 N N . GLU B 1 127 ? 12.031 -31.984 -16.219 1 93.12 127 GLU B N 1
ATOM 2143 C CA . GLU B 1 127 ? 13.406 -32.156 -15.766 1 93.12 127 GLU B CA 1
ATOM 2144 C C . GLU B 1 127 ? 14.32 -32.562 -16.922 1 93.12 127 GLU B C 1
ATOM 2146 O O . GLU B 1 127 ? 14.008 -33.469 -17.688 1 93.12 127 GLU B O 1
ATOM 2151 N N . TYR B 1 128 ? 15.359 -31.719 -17 1 93.31 128 TYR B N 1
ATOM 2152 C CA . TYR B 1 128 ? 16.344 -31.984 -18.047 1 93.31 128 TYR B CA 1
ATOM 2153 C C . TYR B 1 128 ? 17.75 -32.031 -17.469 1 93.31 128 TYR B C 1
ATOM 2155 O O . TYR B 1 128 ? 18.062 -31.328 -16.516 1 93.31 128 TYR B O 1
ATOM 2163 N N . PRO B 1 129 ? 18.562 -32.938 -18.078 1 93.75 129 PRO B N 1
ATOM 2164 C CA . PRO B 1 129 ? 19.984 -32.75 -17.812 1 93.75 129 PRO B CA 1
ATOM 2165 C C . PRO B 1 129 ? 20.5 -31.438 -18.406 1 93.75 129 PRO B C 1
ATOM 2167 O O . PRO B 1 129 ? 19.953 -30.938 -19.391 1 93.75 129 PRO B O 1
ATOM 2170 N N . MET B 1 130 ? 21.469 -30.922 -17.797 1 93.38 130 MET B N 1
ATOM 2171 C CA . MET B 1 130 ? 22.016 -29.641 -18.234 1 93.38 130 MET B CA 1
ATOM 2172 C C . MET B 1 130 ? 22.438 -29.703 -19.688 1 93.38 130 MET B C 1
ATOM 2174 O O . MET B 1 130 ? 22.391 -28.703 -20.406 1 93.38 130 MET B O 1
ATOM 2178 N N . SER B 1 131 ? 22.797 -30.922 -20.094 1 93.12 131 SER B N 1
ATOM 2179 C CA . SER B 1 131 ? 23.25 -31.094 -21.469 1 93.12 131 SER B CA 1
ATOM 2180 C C . SER B 1 131 ? 22.109 -30.859 -22.453 1 93.12 131 SER B C 1
ATOM 2182 O O . SER B 1 131 ? 22.344 -30.625 -23.641 1 93.12 131 SER B O 1
ATOM 2184 N N . GLN B 1 132 ? 20.922 -30.922 -22.016 1 94.88 132 GLN B N 1
ATOM 2185 C CA . GLN B 1 132 ? 19.766 -30.719 -22.875 1 94.88 132 GLN B CA 1
ATOM 2186 C C . GLN B 1 132 ? 19.125 -29.344 -22.625 1 94.88 132 GLN B C 1
ATOM 2188 O O . GLN B 1 132 ? 17.906 -29.219 -22.609 1 94.88 132 GLN B O 1
ATOM 2193 N N . TYR B 1 133 ? 19.984 -28.375 -22.344 1 92.38 133 TYR B N 1
ATOM 2194 C CA . TYR B 1 133 ? 19.516 -27.031 -22.016 1 92.38 133 TYR B CA 1
ATOM 2195 C C . TYR B 1 133 ? 18.719 -26.438 -23.156 1 92.38 133 TYR B C 1
ATOM 2197 O O . TYR B 1 133 ? 17.75 -25.703 -22.938 1 92.38 133 TYR B O 1
ATOM 2205 N N . LYS B 1 134 ? 19.062 -26.719 -24.359 1 93.81 134 LYS B N 1
ATOM 2206 C CA . LYS B 1 134 ? 18.328 -26.156 -25.484 1 93.81 134 LYS B CA 1
ATOM 2207 C C . LYS B 1 134 ? 16.875 -26.625 -25.484 1 93.81 134 LYS B C 1
ATOM 2209 O O . LYS B 1 134 ? 15.961 -25.828 -25.719 1 93.81 134 LYS B O 1
ATOM 2214 N N . GLU B 1 135 ? 16.734 -27.891 -25.234 1 92.81 135 GLU B N 1
ATOM 2215 C CA . GLU B 1 135 ? 15.383 -28.422 -25.156 1 92.81 135 GLU B CA 1
ATOM 2216 C C . GLU B 1 135 ? 14.617 -27.812 -23.984 1 92.81 135 GLU B C 1
ATOM 2218 O O . GLU B 1 135 ? 13.422 -27.531 -24.109 1 92.81 135 GLU B O 1
ATOM 2223 N N . ALA B 1 136 ? 15.32 -27.672 -22.906 1 90.94 136 ALA B N 1
ATOM 2224 C CA . ALA B 1 136 ? 14.703 -27.062 -21.719 1 90.94 136 ALA B CA 1
ATOM 2225 C C . ALA B 1 136 ? 14.219 -25.641 -22.016 1 90.94 136 ALA B C 1
ATOM 2227 O O . ALA B 1 136 ? 13.086 -25.281 -21.688 1 90.94 136 ALA B O 1
ATOM 2228 N N . PHE B 1 137 ? 15.016 -24.922 -22.656 1 92.31 137 PHE B N 1
ATOM 2229 C CA . PHE B 1 137 ? 14.664 -23.547 -22.969 1 92.31 137 PHE B CA 1
ATOM 2230 C C . PHE B 1 137 ? 13.562 -23.484 -24.016 1 92.31 137 PHE B C 1
ATOM 2232 O O . PHE B 1 137 ? 12.68 -22.625 -23.953 1 92.31 137 PHE B O 1
ATOM 2239 N N . ASP B 1 138 ? 13.57 -24.375 -24.984 1 91.56 138 ASP B N 1
ATOM 2240 C CA . ASP B 1 138 ? 12.477 -24.453 -25.953 1 91.56 138 ASP B CA 1
ATOM 2241 C C . ASP B 1 138 ? 11.148 -24.719 -25.25 1 91.56 138 ASP B C 1
ATOM 2243 O O . ASP B 1 138 ? 10.133 -24.109 -25.578 1 91.56 138 ASP B O 1
ATOM 2247 N N . THR B 1 139 ? 11.219 -25.609 -24.328 1 88.81 139 THR B N 1
ATOM 2248 C CA . THR B 1 139 ? 10.031 -25.938 -23.547 1 88.81 139 THR B CA 1
ATOM 2249 C C . THR B 1 139 ? 9.555 -24.719 -22.75 1 88.81 139 THR B C 1
ATOM 2251 O O . THR B 1 139 ? 8.352 -24.453 -22.703 1 88.81 139 THR B O 1
ATOM 2254 N N . LEU B 1 140 ? 10.516 -24.062 -22.188 1 86.25 140 LEU B N 1
ATOM 2255 C CA . LEU B 1 140 ? 10.195 -22.859 -21.422 1 86.25 140 LEU B CA 1
ATOM 2256 C C . LEU B 1 140 ? 9.492 -21.828 -22.312 1 86.25 140 LEU B C 1
ATOM 2258 O O . LEU B 1 140 ? 8.469 -21.266 -21.922 1 86.25 140 LEU B O 1
ATOM 2262 N N . PHE B 1 141 ? 9.977 -21.672 -23.484 1 87.19 141 PHE B N 1
ATOM 2263 C CA . PHE B 1 141 ? 9.492 -20.609 -24.375 1 87.19 141 PHE B CA 1
ATOM 2264 C C . PHE B 1 141 ? 8.156 -21 -25 1 87.19 141 PHE B C 1
ATOM 2266 O O . PHE B 1 141 ? 7.391 -20.141 -25.422 1 87.19 141 PHE B O 1
ATOM 2273 N N . SER B 1 142 ? 7.945 -22.266 -25.031 1 82.19 142 SER B N 1
ATOM 2274 C CA . SER B 1 142 ? 6.668 -22.719 -25.562 1 82.19 142 SER B CA 1
ATOM 2275 C C . SER B 1 142 ? 5.512 -22.312 -24.656 1 82.19 142 SER B C 1
ATOM 2277 O O . SER B 1 142 ? 4.355 -22.297 -25.094 1 82.19 142 SER B O 1
ATOM 2279 N N . GLY B 1 143 ? 5.852 -21.984 -23.391 1 77.19 143 GLY B N 1
ATOM 2280 C CA . GLY B 1 143 ? 4.824 -21.609 -22.438 1 77.19 143 GLY B CA 1
ATOM 2281 C C . GLY B 1 143 ? 4.168 -22.797 -21.766 1 77.19 143 GLY B C 1
ATOM 2282 O O . GLY B 1 143 ? 3.334 -22.641 -20.875 1 77.19 143 GLY B O 1
ATOM 2283 N N . ASP B 1 144 ? 4.598 -23.984 -22.109 1 74.38 144 ASP B N 1
ATOM 2284 C CA . ASP B 1 144 ? 3.971 -25.219 -21.609 1 74.38 144 ASP B CA 1
ATOM 2285 C C . ASP B 1 144 ? 4.508 -25.578 -20.219 1 74.38 144 ASP B C 1
ATOM 2287 O O . ASP B 1 144 ? 3.904 -26.391 -19.516 1 74.38 144 ASP B O 1
ATOM 2291 N N . ALA B 1 145 ? 5.605 -24.969 -19.953 1 78.62 145 ALA B N 1
ATOM 2292 C CA . ALA B 1 145 ? 6.262 -25.391 -18.719 1 78.62 145 ALA B CA 1
ATOM 2293 C C . ALA B 1 145 ? 5.801 -24.547 -17.547 1 78.62 145 ALA B C 1
ATOM 2295 O O . ALA B 1 145 ? 5.453 -23.375 -17.703 1 78.62 145 ALA B O 1
ATOM 2296 N N . CYS B 1 146 ? 5.656 -25.219 -16.391 1 82.56 146 CYS B N 1
ATOM 2297 C CA . CYS B 1 146 ? 5.551 -24.5 -15.125 1 82.56 146 CYS B CA 1
ATOM 2298 C C . CYS B 1 146 ? 6.926 -24.25 -14.523 1 82.56 146 CYS B C 1
ATOM 2300 O O . CYS B 1 146 ? 7.547 -23.219 -14.781 1 82.56 146 CYS B O 1
ATOM 2302 N N . LYS B 1 147 ? 7.543 -25.219 -13.898 1 88 147 LYS B N 1
ATOM 2303 C CA . LYS B 1 147 ? 8.938 -25.141 -13.461 1 88 147 LYS B CA 1
ATOM 2304 C C . LYS B 1 147 ? 9.781 -26.219 -14.133 1 88 147 LYS B C 1
ATOM 2306 O O . LYS B 1 147 ? 9.438 -27.391 -14.109 1 88 147 LYS B O 1
ATOM 2311 N N . ILE B 1 148 ? 10.883 -25.734 -14.75 1 89.69 148 ILE B N 1
ATOM 2312 C CA . ILE B 1 148 ? 11.844 -26.641 -15.367 1 89.69 148 ILE B CA 1
ATOM 2313 C C . ILE B 1 148 ? 13.078 -26.781 -14.484 1 89.69 148 ILE B C 1
ATOM 2315 O O . ILE B 1 148 ? 13.641 -25.766 -14.047 1 89.69 148 ILE B O 1
ATOM 2319 N N . LEU B 1 149 ? 13.438 -28.047 -14.164 1 91.81 149 LEU B N 1
ATOM 2320 C CA . LEU B 1 149 ? 14.648 -28.297 -13.406 1 91.81 149 LEU B CA 1
ATOM 2321 C C . LEU B 1 149 ? 15.766 -28.812 -14.312 1 91.81 149 LEU B C 1
ATOM 2323 O O . LEU B 1 149 ? 15.555 -29.75 -15.086 1 91.81 149 LEU B O 1
ATOM 2327 N N . LEU B 1 150 ? 16.797 -28 -14.234 1 92.12 150 LEU B N 1
ATOM 2328 C CA . LEU B 1 150 ? 18 -28.469 -14.93 1 92.12 150 LEU B CA 1
ATOM 2329 C C . LEU B 1 150 ? 18.984 -29.094 -13.953 1 92.12 150 LEU B C 1
ATOM 2331 O O . LEU B 1 150 ? 19.375 -28.469 -12.969 1 92.12 150 LEU B O 1
ATOM 2335 N N . ASP B 1 151 ? 19.375 -30.328 -14.211 1 91.38 151 ASP B N 1
ATOM 2336 C CA . ASP B 1 151 ? 20.344 -31.031 -13.391 1 91.38 151 ASP B CA 1
ATOM 2337 C C . ASP B 1 151 ? 21.766 -30.859 -13.945 1 91.38 151 ASP B C 1
ATOM 2339 O O . ASP B 1 151 ? 22.078 -31.375 -15.023 1 91.38 151 ASP B O 1
ATOM 2343 N N . PRO B 1 152 ? 22.562 -30.219 -13.18 1 89 152 PRO B N 1
ATOM 2344 C CA . PRO B 1 152 ? 23.922 -29.984 -13.672 1 89 152 PRO B CA 1
ATOM 2345 C C . PRO B 1 152 ? 24.781 -31.25 -13.695 1 89 152 PRO B C 1
ATOM 2347 O O . PRO B 1 152 ? 25.812 -31.281 -14.352 1 89 152 PRO B O 1
ATOM 2350 N N . GLN B 1 153 ? 24.516 -32.188 -12.867 1 83.25 153 GLN B N 1
ATOM 2351 C CA . GLN B 1 153 ? 25.344 -33.375 -12.773 1 83.25 153 GLN B CA 1
ATOM 2352 C C . GLN B 1 153 ? 25.016 -34.375 -13.898 1 83.25 153 GLN B C 1
ATOM 2354 O O . GLN B 1 153 ? 25.781 -35.312 -14.148 1 83.25 153 GLN B O 1
ATOM 2359 N N . SER B 1 154 ? 24 -34.062 -14.602 1 68.44 154 SER B N 1
ATOM 2360 C CA . SER B 1 154 ? 23.688 -35 -15.68 1 68.44 154 SER B CA 1
ATOM 2361 C C . SER B 1 154 ? 23.938 -34.344 -17.047 1 68.44 154 SER B C 1
ATOM 2363 O O . SER B 1 154 ? 23.812 -33.125 -17.188 1 68.44 154 SER B O 1
#

Sequence (308 aa):
MAVDVVASKLEIAKKMGASHVVNASKEDIKTKVMELTHGDGIERIIEASGSASLLNESFTWLRKGGQMMLIGVPKAPLHVENVVRDVIQKSITLKSVHGRRIFATWQACKSLLASGEIDVRPIVSHEYPMSQYKEAFDTLFSGDACKILLDPQSMAVDVVASKLEIAKKMGASHVVNASKEDIKTKVMELTHGDGIERIIEASGSASLLNESFTWLRKGGQMMLIGVPKAPLHVENVVRDVIQKSITLKSVHGRRIFATWQACKSLLASGEIDVRPIVSHEYPMSQYKEAFDTLFSGDACKILLDPQS

Organism: Hyalella azteca (NCBI:txid294128)

pLDDT: mean 92.21, std 7.0, range [62.62, 98.69]